Protein AF-0000000084642761 (afdb_homodimer)

Organism: NCBI:txid1299332

InterPro domains:
  IPR001647 DNA-binding HTH domain, TetR-type [PF00440] (7-53)
  IPR001647 DNA-binding HTH domain, TetR-type [PS50977] (1-61)
  IPR009057 Homedomain-like superfamily [SSF46689] (3-67)
  IPR036271 Tetracyclin repressor-like, C-terminal domain superfamily [SSF48498] (75-179)
  IPR054156 Transcriptional regulator LmrA/YxaF-like, C-terminal domain [PF21993] (77-170)

Foldseek 3Di:
DDLLVLLLVQLLFCCQQQFLVRDDPVSSCVRSVDDPVSQCVNPVVHSLSSLQVSLLVLLVVVVVLLVVLVVVPDDSLVSSLVVLQVVCVVVLLRGARSLVSQLVCCVPHVNSNVSSVVSLVVQLVVQLVVLVVLPFDNVRSSVLSNCSSVQSNVLSVVCSVVSHSVSSVVSSVVSVVVSCVRNVPPPD/DDLLVLLLVQLLFCCQQQFLVRDDPVSSCVRSVDDPVSQCVNPVVHSLSSLQVSLLVLLVVVVVLLVVLVVVPDDSLVSSLVVLVVVCVVVLLRGARSLVSQLVCCVPHVNSNVSSVVSLVVQLVVQLVVLVVLPFDNVVSSVLSNCSSVQSNVLSVVCSVVSHSVSSVVSSVVSVVVSCVRNVPPPD

Secondary structure (DSSP, 8-state):
--HHHHHHHHHHHHHHHHTTTT--HHHHHHHHT--HHHHHHH-TTTHHHHHHHHHHHHHHHHHHHHHHHHHTTS-HHHHHHHHHHHHHHHTTS----HHHHHHTTTTT-HHHHHHHHHHHHHHHHHHHHHHHHTT--HHHHHHHHHHHHHHHHHHHHHHHHHTSSHHHHHHHHHHHHHHHHHHS----/--HHHHHHHHHHHHHHHHTTTT--HHHHHHHHT--HHHHHHH-TTTHHHHHHHHHHHHHHHHHHHHHHHHHTSS-HHHHHHHHHHHHHHHTTS----HHHHHHTTTTT-HHHHHHHHHHHHHHHHHHHHHHHHTT--HHHHHHHHHHHHHHHHHHHHHHHHHTSSHHHHHHHHHHHHHHHHHHS----

Sequence (376 aa):
MTARERLIESAIELLRRNGVAGTGLADLLEHSGTARRSVYVNFPGGKSELMTEATRTAGRLMDSTLASIAAGGGQPLVAFADSWKQTLRASDYAAGCPIVAAALGRTESPSAADVAGEVFGAWQTVLAGRFRAQGVGDDTAESLATTVVAAVEGAVILCLAARSTDPLDRTVPMLQQLIAQHTSRPSGMTARERLIESAIELLRRNGVAGTGLADLLEHSGTARRSVYVNFPGGKSELMTEATRTAGRLMDSTLASIAAGGGQPLVAFADSWKQTLRASDYAAGCPIVAAALGRTESPSAADVAGEVFGAWQTVLAGRFRAQGVGDDTAESLATTVVAAVEGAVILCLAARSTDPLDRTVPMLQQLIAQHTSRPSG

pLDDT: mean 94.29, std 9.66, range [33.69, 98.94]

Radius of gyration: 20.75 Å; Cα contacts (8 Å, |Δi|>4): 590; chains: 2; bounding box: 48×63×42 Å

Solvent-accessible surface area (backbone atoms only — not comparable to full-atom values): 18309 Å² total; per-residue (Å²): 132,52,72,61,54,37,45,33,56,33,43,36,56,40,23,19,32,39,21,50,57,47,47,47,70,68,55,45,31,64,70,39,70,47,57,74,66,53,49,46,73,70,22,73,72,35,69,44,47,44,46,25,51,15,36,49,51,50,42,52,53,52,49,51,52,53,52,52,35,53,69,65,72,55,60,37,69,59,53,51,50,52,53,48,46,50,48,26,60,75,46,71,35,45,47,55,56,39,46,60,25,26,25,56,18,34,84,75,22,52,64,14,8,47,46,24,21,51,43,54,48,49,55,26,51,55,45,16,52,54,36,38,74,52,67,26,54,68,70,56,14,47,22,50,20,43,32,51,56,13,26,51,55,15,16,51,51,48,14,37,22,58,64,43,61,60,40,45,67,33,28,50,60,54,50,51,50,52,52,45,70,55,47,59,67,73,85,114,133,52,72,62,55,37,47,32,55,35,43,36,55,38,24,18,34,37,22,50,57,47,47,46,69,68,55,45,30,66,70,39,71,50,58,76,66,52,50,46,74,70,22,73,72,35,66,46,46,45,47,26,51,18,35,49,52,51,43,52,54,50,49,51,51,52,51,52,34,54,68,64,73,57,61,36,68,58,54,50,50,51,53,49,45,50,48,26,60,75,47,72,35,45,47,57,57,40,45,60,25,26,27,54,18,34,83,74,23,52,63,15,8,47,45,24,22,51,42,54,50,50,54,26,51,55,47,16,52,54,35,37,75,51,66,26,55,70,71,58,14,46,22,50,20,42,32,52,55,13,26,52,54,16,15,52,51,48,15,39,22,60,62,42,60,58,41,46,67,32,28,50,60,53,50,52,51,53,50,45,71,55,44,60,68,73,86,112

Nearest PDB structures (foldseek):
  1sgm-assembly1_B  TM=8.856E-01  e=2.801E-07  Bacillus subtilis
  3on4-assembly2_H  TM=8.797E-01  e=6.901E-05  Legionella pneumophila subsp. pneumophila str. Philadelphia 1
  5nim-assembly1_A  TM=6.946E-01  e=6.426E-04  Mycobacterium tuberculosis
  3bqz-assembly1_A  TM=6.725E-01  e=4.396E-04  Staphylococcus aureus
  1jt0-assembly1_C  TM=7.293E-01  e=2.670E-03  Staphylococcus aureus

Structure (mmCIF, N/CA/C/O backbone):
data_AF-0000000084642761-model_v1
#
loop_
_entity.id
_entity.type
_entity.pdbx_description
1 polymer 'Bacterial regulatory s, tetR family protein'
#
loop_
_atom_site.group_PDB
_atom_site.id
_atom_site.type_symbol
_atom_site.label_atom_id
_atom_site.label_alt_id
_atom_site.label_comp_id
_atom_site.label_asym_id
_atom_site.label_entity_id
_atom_site.label_seq_id
_atom_site.pdbx_PDB_ins_code
_atom_site.Cartn_x
_atom_site.Cartn_y
_atom_site.Cartn_z
_atom_site.occupancy
_atom_site.B_iso_or_equiv
_atom_site.auth_seq_id
_atom_site.auth_comp_id
_atom_site.auth_asym_id
_atom_site.auth_atom_id
_atom_site.pdbx_PDB_model_num
ATOM 1 N N . MET A 1 1 ? 24.812 -5.469 -20.375 1 88.94 1 MET A N 1
ATOM 2 C CA . MET A 1 1 ? 24.25 -5.941 -19.109 1 88.94 1 MET A CA 1
ATOM 3 C C . MET A 1 1 ? 24.469 -7.441 -18.938 1 88.94 1 MET A C 1
ATOM 5 O O . MET A 1 1 ? 24.328 -8.203 -19.906 1 88.94 1 MET A O 1
ATOM 9 N N . THR A 1 2 ? 24.844 -7.809 -17.734 1 94.5 2 THR A N 1
ATOM 10 C CA . THR A 1 2 ? 25.047 -9.219 -17.438 1 94.5 2 THR A CA 1
ATOM 11 C C . THR A 1 2 ? 23.703 -9.922 -17.219 1 94.5 2 THR A C 1
ATOM 13 O O . THR A 1 2 ? 22.672 -9.266 -17.094 1 94.5 2 THR A O 1
ATOM 16 N N . ALA A 1 3 ? 23.719 -11.227 -17.234 1 95.31 3 ALA A N 1
ATOM 17 C CA . ALA A 1 3 ? 22.516 -12 -16.938 1 95.31 3 ALA A CA 1
ATOM 18 C C . ALA A 1 3 ? 21.953 -11.648 -15.562 1 95.31 3 ALA A C 1
ATOM 20 O O . ALA A 1 3 ? 20.734 -11.555 -15.383 1 95.31 3 ALA A O 1
ATOM 21 N N . ARG A 1 4 ? 22.875 -11.453 -14.672 1 96.75 4 ARG A N 1
ATOM 22 C CA . ARG A 1 4 ? 22.469 -11.109 -13.312 1 96.75 4 ARG A CA 1
ATOM 23 C C . ARG A 1 4 ? 21.719 -9.781 -13.281 1 96.75 4 ARG A C 1
ATOM 25 O O . ARG A 1 4 ? 20.672 -9.68 -12.641 1 96.75 4 ARG A O 1
ATOM 32 N N . GLU A 1 5 ? 22.219 -8.797 -13.953 1 97.12 5 GLU A N 1
ATOM 33 C CA . GLU A 1 5 ? 21.594 -7.473 -14 1 97.12 5 GLU A CA 1
ATOM 34 C C . GLU A 1 5 ? 20.25 -7.516 -14.703 1 97.12 5 GLU A C 1
ATOM 36 O O . GLU A 1 5 ? 19.297 -6.883 -14.258 1 97.12 5 GLU A O 1
ATOM 41 N N . ARG A 1 6 ? 20.141 -8.258 -15.75 1 97.31 6 ARG A N 1
ATOM 42 C CA . ARG A 1 6 ? 18.891 -8.391 -16.484 1 97.31 6 ARG A CA 1
ATOM 43 C C . ARG A 1 6 ? 17.812 -9.047 -15.633 1 97.31 6 ARG A C 1
ATOM 45 O O . ARG A 1 6 ? 16.656 -8.641 -15.664 1 97.31 6 ARG A O 1
ATOM 52 N N . LEU A 1 7 ? 18.25 -10.047 -14.867 1 97.69 7 LEU A N 1
ATOM 53 C CA . LEU A 1 7 ? 17.328 -10.75 -13.992 1 97.69 7 LEU A CA 1
ATOM 54 C C . LEU A 1 7 ? 16.812 -9.82 -12.891 1 97.69 7 LEU A C 1
ATOM 56 O O . LEU A 1 7 ? 15.609 -9.805 -12.602 1 97.69 7 LEU A O 1
ATOM 60 N N . ILE A 1 8 ? 17.703 -9.031 -12.359 1 98.31 8 ILE A N 1
ATOM 61 C CA . ILE A 1 8 ? 17.312 -8.125 -11.281 1 98.31 8 ILE A CA 1
ATOM 62 C C . ILE A 1 8 ? 16.391 -7.047 -11.828 1 98.31 8 ILE A C 1
ATOM 64 O O . ILE A 1 8 ? 15.344 -6.758 -11.227 1 98.31 8 ILE A O 1
ATOM 68 N N . GLU A 1 9 ? 16.688 -6.484 -12.961 1 98 9 GLU A N 1
ATOM 69 C CA . GLU A 1 9 ? 15.852 -5.453 -13.562 1 98 9 GLU A CA 1
ATOM 70 C C . GLU A 1 9 ? 14.469 -5.996 -13.906 1 98 9 GLU A C 1
ATOM 72 O O . GLU A 1 9 ? 13.461 -5.324 -13.68 1 98 9 GLU A O 1
ATOM 77 N N . SER A 1 10 ? 14.453 -7.191 -14.461 1 98.12 10 SER A N 1
ATOM 78 C CA . SER A 1 10 ? 13.188 -7.84 -14.789 1 98.12 10 SER A CA 1
ATOM 79 C C . SER A 1 10 ? 12.375 -8.133 -13.539 1 98.12 10 SER A C 1
ATOM 81 O O . SER A 1 10 ? 11.156 -7.945 -13.523 1 98.12 10 SER A O 1
ATOM 83 N N . ALA A 1 11 ? 13.094 -8.617 -12.5 1 98.44 11 ALA A N 1
ATOM 84 C CA . ALA A 1 11 ? 12.414 -8.914 -11.242 1 98.44 11 ALA A CA 1
ATOM 85 C C . ALA A 1 11 ? 11.781 -7.664 -10.648 1 98.44 11 ALA A C 1
ATOM 87 O O . ALA A 1 11 ? 10.648 -7.703 -10.156 1 98.44 11 ALA A O 1
ATOM 88 N N . ILE A 1 12 ? 12.484 -6.547 -10.688 1 98.62 12 ILE A N 1
ATOM 89 C CA . ILE A 1 12 ? 11.953 -5.297 -10.156 1 98.62 12 ILE A CA 1
ATOM 90 C C . ILE A 1 12 ? 10.688 -4.91 -10.914 1 98.62 12 ILE A C 1
ATOM 92 O O . ILE A 1 12 ? 9.672 -4.57 -10.297 1 98.62 12 ILE A O 1
ATOM 96 N N . GLU A 1 13 ? 10.711 -5.016 -12.203 1 98.25 13 GLU A N 1
ATOM 97 C CA . GLU A 1 13 ? 9.57 -4.641 -13.031 1 98.25 13 GLU A CA 1
ATOM 98 C C . GLU A 1 13 ? 8.375 -5.555 -12.766 1 98.25 13 GLU A C 1
ATOM 100 O O . GLU A 1 13 ? 7.246 -5.086 -12.633 1 98.25 13 GLU A O 1
ATOM 105 N N . LEU A 1 14 ? 8.648 -6.812 -12.688 1 98.19 14 LEU A N 1
ATOM 106 C CA . LEU A 1 14 ? 7.566 -7.766 -12.477 1 98.19 14 LEU A CA 1
ATOM 107 C C . LEU A 1 14 ? 7.023 -7.664 -11.055 1 98.19 14 LEU A C 1
ATOM 109 O O . LEU A 1 14 ? 5.828 -7.844 -10.828 1 98.19 14 LEU A O 1
ATOM 113 N N . LEU A 1 15 ? 7.906 -7.328 -10.133 1 97.94 15 LEU A N 1
ATOM 114 C CA . LEU A 1 15 ? 7.5 -7.113 -8.75 1 97.94 15 LEU A CA 1
ATOM 115 C C . LEU A 1 15 ? 6.539 -5.934 -8.641 1 97.94 15 LEU A C 1
ATOM 117 O O . LEU A 1 15 ? 5.52 -6.02 -7.953 1 97.94 15 LEU A O 1
ATOM 121 N N . ARG A 1 16 ? 6.766 -4.891 -9.336 1 97.62 16 ARG A N 1
ATOM 122 C CA . ARG A 1 16 ? 5.965 -3.67 -9.297 1 97.62 16 ARG A CA 1
ATOM 123 C C . ARG A 1 16 ? 4.559 -3.918 -9.836 1 97.62 16 ARG A C 1
ATOM 125 O O . ARG A 1 16 ? 3.602 -3.277 -9.398 1 97.62 16 ARG A O 1
ATOM 132 N N . ARG A 1 17 ? 4.465 -4.898 -10.711 1 97.88 17 ARG A N 1
ATOM 133 C CA . ARG A 1 17 ? 3.215 -5.09 -11.445 1 97.88 17 ARG A CA 1
ATOM 134 C C . ARG A 1 17 ? 2.41 -6.246 -10.852 1 97.88 17 ARG A C 1
ATOM 136 O O . ARG A 1 17 ? 1.182 -6.18 -10.781 1 97.88 17 ARG A O 1
ATOM 143 N N . ASN A 1 18 ? 3.209 -7.301 -10.406 1 97.75 18 ASN A N 1
ATOM 144 C CA . ASN A 1 18 ? 2.529 -8.562 -10.117 1 97.75 18 ASN A CA 1
ATOM 145 C C . ASN A 1 18 ? 2.699 -8.969 -8.656 1 97.75 18 ASN A C 1
ATOM 147 O O . ASN A 1 18 ? 2.01 -9.867 -8.18 1 97.75 18 ASN A O 1
ATOM 151 N N . GLY A 1 19 ? 3.604 -8.266 -7.934 1 97.94 19 GLY A N 1
ATOM 152 C CA . GLY A 1 19 ? 3.947 -8.719 -6.598 1 97.94 19 GLY A CA 1
ATOM 153 C C . GLY A 1 19 ? 4.816 -9.961 -6.59 1 97.94 19 GLY A C 1
ATOM 154 O O . GLY A 1 19 ? 5.156 -10.492 -7.648 1 97.94 19 GLY A O 1
ATOM 155 N N . VAL A 1 20 ? 5.168 -10.445 -5.422 1 98.06 20 VAL A N 1
ATOM 156 C CA . VAL A 1 20 ? 6.074 -11.578 -5.27 1 98.06 20 VAL A CA 1
ATOM 157 C C . VAL A 1 20 ? 5.375 -12.859 -5.73 1 98.06 20 VAL A C 1
ATOM 159 O O . VAL A 1 20 ? 5.914 -13.602 -6.559 1 98.06 20 VAL A O 1
ATOM 162 N N . ALA A 1 21 ? 4.191 -13.055 -5.266 1 96.5 21 ALA A N 1
ATOM 163 C CA . ALA A 1 21 ? 3.467 -14.281 -5.59 1 96.5 21 ALA A CA 1
ATOM 164 C C . ALA A 1 21 ? 3.113 -14.336 -7.074 1 96.5 21 ALA A C 1
ATOM 166 O O . ALA A 1 21 ? 3.092 -15.414 -7.676 1 96.5 21 ALA A O 1
ATOM 167 N N . GLY A 1 22 ? 2.934 -13.18 -7.672 1 96.81 22 GLY A N 1
ATOM 168 C CA . GLY A 1 22 ? 2.533 -13.109 -9.07 1 96.81 22 GLY A CA 1
ATOM 169 C C . GLY A 1 22 ? 3.705 -13.156 -10.031 1 96.81 22 GLY A C 1
ATOM 170 O O . GLY A 1 22 ? 3.52 -13.109 -11.25 1 96.81 22 GLY A O 1
ATOM 171 N N . THR A 1 23 ? 4.859 -13.219 -9.516 1 97.44 23 THR A N 1
ATOM 172 C CA . THR A 1 23 ? 6.066 -13.305 -10.328 1 97.44 23 THR A CA 1
ATOM 173 C C . THR A 1 23 ? 6.695 -14.695 -10.227 1 97.44 23 THR A C 1
ATOM 175 O O . THR A 1 23 ? 7.395 -14.992 -9.25 1 97.44 23 THR A O 1
ATOM 178 N N . GLY A 1 24 ? 6.441 -15.508 -11.266 1 95.19 24 GLY A N 1
ATOM 179 C CA . GLY A 1 24 ? 7.016 -16.844 -11.281 1 95.19 24 GLY A CA 1
ATOM 180 C C . GLY A 1 24 ? 8.312 -16.922 -12.062 1 95.19 24 GLY A C 1
ATOM 181 O O . GLY A 1 24 ? 8.703 -15.961 -12.727 1 95.19 24 GLY A O 1
ATOM 182 N N . LEU A 1 25 ? 8.953 -18.031 -11.969 1 94.25 25 LEU A N 1
ATOM 183 C CA . LEU A 1 25 ? 10.211 -18.234 -12.672 1 94.25 25 LEU A CA 1
ATOM 184 C C . LEU A 1 25 ? 10.016 -18.125 -14.18 1 94.25 25 LEU A C 1
ATOM 186 O O . LEU A 1 25 ? 10.852 -17.562 -14.883 1 94.25 25 LEU A O 1
ATOM 190 N N . ALA A 1 26 ? 8.961 -18.672 -14.625 1 94.75 26 ALA A N 1
ATOM 191 C CA . ALA A 1 26 ? 8.68 -18.609 -16.062 1 94.75 26 ALA A CA 1
ATOM 192 C C . ALA A 1 26 ? 8.539 -17.172 -16.531 1 94.75 26 ALA A C 1
ATOM 194 O O . ALA A 1 26 ? 9.047 -16.797 -17.594 1 94.75 26 ALA A O 1
ATOM 195 N N . ASP A 1 27 ? 7.82 -16.328 -15.734 1 94.88 27 ASP A N 1
ATOM 196 C CA . ASP A 1 27 ? 7.672 -14.914 -16.031 1 94.88 27 ASP A CA 1
ATOM 197 C C . ASP A 1 27 ? 9.031 -14.227 -16.109 1 94.88 27 ASP A C 1
ATOM 199 O O . ASP A 1 27 ? 9.281 -13.406 -17 1 94.88 27 ASP A O 1
ATOM 203 N N . LEU A 1 28 ? 9.875 -14.562 -15.156 1 96.19 28 LEU A N 1
ATOM 204 C CA . LEU A 1 28 ? 11.195 -13.945 -15.047 1 96.19 28 LEU A CA 1
ATOM 205 C C . LEU A 1 28 ? 12.062 -14.305 -16.25 1 96.19 28 LEU A C 1
ATOM 207 O O . LEU A 1 28 ? 12.758 -13.445 -16.797 1 96.19 28 LEU A O 1
ATOM 211 N N . LEU A 1 29 ? 11.953 -15.578 -16.688 1 96 29 LEU A N 1
ATOM 212 C CA . LEU A 1 29 ? 12.734 -16.047 -17.828 1 96 29 LEU A CA 1
ATOM 213 C C . LEU A 1 29 ? 12.266 -15.375 -19.109 1 96 29 LEU A C 1
ATOM 215 O O . LEU A 1 29 ? 13.078 -14.898 -19.906 1 96 29 LEU A O 1
ATOM 219 N N . GLU A 1 30 ? 11.023 -15.289 -19.25 1 96.81 30 GLU A N 1
ATOM 220 C CA . GLU A 1 30 ? 10.445 -14.68 -20.438 1 96.81 30 GLU A CA 1
ATOM 221 C C . GLU A 1 30 ? 10.758 -13.188 -20.516 1 96.81 30 GLU A C 1
ATOM 223 O O . GLU A 1 30 ? 11.188 -12.688 -21.547 1 96.81 30 GLU A O 1
ATOM 228 N N . HIS A 1 31 ? 10.633 -12.531 -19.453 1 97.06 31 HIS A N 1
ATOM 229 C CA . HIS A 1 31 ? 10.812 -11.078 -19.422 1 97.06 31 HIS A CA 1
ATOM 230 C C . HIS A 1 31 ? 12.281 -10.703 -19.547 1 97.06 31 HIS A C 1
ATOM 232 O O . HIS A 1 31 ? 12.625 -9.727 -20.219 1 97.06 31 HIS A O 1
ATOM 238 N N . SER A 1 32 ? 13.148 -11.461 -18.922 1 96.81 32 SER A N 1
ATOM 239 C CA . SER A 1 32 ? 14.57 -11.125 -18.891 1 96.81 32 SER A CA 1
ATOM 240 C C . SER A 1 32 ? 15.281 -11.617 -20.141 1 96.81 32 SER A C 1
ATOM 242 O O . SER A 1 32 ? 16.406 -11.195 -20.438 1 96.81 32 SER A O 1
ATOM 244 N N . GLY A 1 33 ? 14.734 -12.641 -20.781 1 96.88 33 GLY A N 1
ATOM 245 C CA . GLY A 1 33 ? 15.391 -13.258 -21.922 1 96.88 33 GLY A CA 1
ATOM 246 C C . GLY A 1 33 ? 16.578 -14.117 -21.531 1 96.88 33 GLY A C 1
ATOM 247 O O . GLY A 1 33 ? 17.516 -14.281 -22.328 1 96.88 33 GLY A O 1
ATOM 248 N N . THR A 1 34 ? 16.578 -14.586 -20.297 1 95.06 34 THR A N 1
ATOM 249 C CA . THR A 1 34 ? 17.672 -15.414 -19.812 1 95.06 34 THR A CA 1
ATOM 250 C C . THR A 1 34 ? 17.25 -16.875 -19.719 1 95.06 34 THR A C 1
ATOM 252 O O . THR A 1 34 ? 16.062 -17.188 -19.688 1 95.06 34 THR A O 1
ATOM 255 N N . ALA A 1 35 ? 18.25 -17.734 -19.781 1 93.06 35 ALA A N 1
ATOM 256 C CA . ALA A 1 35 ? 18 -19.172 -19.641 1 93.06 35 ALA A CA 1
ATOM 257 C C . ALA A 1 35 ? 17.781 -19.547 -18.172 1 93.06 35 ALA A C 1
ATOM 259 O O . ALA A 1 35 ? 18.281 -18.875 -17.266 1 93.06 35 ALA A O 1
ATOM 260 N N . ARG A 1 36 ? 17.031 -20.609 -18 1 94.12 36 ARG A N 1
ATOM 261 C CA . ARG A 1 36 ? 16.734 -21.109 -16.672 1 94.12 36 ARG A CA 1
ATOM 262 C C . ARG A 1 36 ? 18.016 -21.359 -15.875 1 94.12 36 ARG A C 1
ATOM 264 O O . ARG A 1 36 ? 18.094 -21.031 -14.695 1 94.12 36 ARG A O 1
ATOM 271 N N . ARG A 1 37 ? 19 -21.891 -16.5 1 93.75 37 ARG A N 1
ATOM 272 C CA . ARG A 1 37 ? 20.281 -22.172 -15.859 1 93.75 37 ARG A CA 1
ATOM 273 C C . ARG A 1 37 ? 20.906 -20.906 -15.305 1 93.75 37 ARG A C 1
ATOM 275 O O . ARG A 1 37 ? 21.547 -20.938 -14.25 1 93.75 37 ARG A O 1
ATOM 282 N N . SER A 1 38 ? 20.719 -19.875 -15.992 1 94.5 38 SER A N 1
ATOM 283 C CA . SER A 1 38 ? 21.281 -18.594 -15.594 1 94.5 38 SER A CA 1
ATOM 284 C C . SER A 1 38 ? 20.719 -18.125 -14.25 1 94.5 38 SER A C 1
ATOM 286 O O . SER A 1 38 ? 21.422 -17.5 -13.453 1 94.5 38 SER A O 1
ATOM 288 N N . VAL A 1 39 ? 19.469 -18.391 -13.977 1 94.56 39 VAL A N 1
ATOM 289 C CA . VAL A 1 39 ? 18.844 -18 -12.711 1 94.56 39 VAL A CA 1
ATOM 290 C C . VAL A 1 39 ? 19.562 -18.672 -11.547 1 94.56 39 VAL A C 1
ATOM 292 O O . VAL A 1 39 ? 19.938 -18.031 -10.57 1 94.56 39 VAL A O 1
ATOM 295 N N . TYR A 1 40 ? 19.844 -19.938 -11.703 1 94.62 40 TYR A N 1
ATOM 296 C CA . TYR A 1 40 ? 20.359 -20.719 -10.578 1 94.62 40 TYR A CA 1
ATOM 297 C C . TYR A 1 40 ? 21.859 -20.5 -10.422 1 94.62 40 TYR A C 1
ATOM 299 O O . TYR A 1 40 ? 22.406 -20.609 -9.32 1 94.62 40 TYR A O 1
ATOM 307 N N . VAL A 1 41 ? 22.547 -20.156 -11.539 1 96.5 41 VAL A N 1
ATOM 308 C CA . VAL A 1 41 ? 23.953 -19.781 -11.461 1 96.5 41 VAL A CA 1
ATOM 309 C C . VAL A 1 41 ? 24.109 -18.469 -10.703 1 96.5 41 VAL A C 1
ATOM 311 O O . VAL A 1 41 ? 24.984 -18.328 -9.859 1 96.5 41 VAL A O 1
ATOM 314 N N . ASN A 1 42 ? 23.219 -17.562 -10.969 1 97.44 42 ASN A N 1
ATOM 315 C CA . ASN A 1 42 ? 23.328 -16.219 -10.391 1 97.44 42 ASN A CA 1
ATOM 316 C C . ASN A 1 42 ? 22.641 -16.141 -9.039 1 97.44 42 ASN A C 1
ATOM 318 O O . ASN A 1 42 ? 23.031 -15.344 -8.18 1 97.44 42 ASN A O 1
ATOM 322 N N . PHE A 1 43 ? 21.609 -16.984 -8.867 1 97.94 43 PHE A N 1
ATOM 323 C CA . PHE A 1 43 ? 20.812 -17 -7.648 1 97.94 43 PHE A CA 1
ATOM 324 C C . PHE A 1 43 ? 20.516 -18.438 -7.223 1 97.94 43 PHE A C 1
ATOM 326 O O . PHE A 1 43 ? 19.391 -18.922 -7.359 1 97.94 43 PHE A O 1
ATOM 333 N N . PRO A 1 44 ? 21.453 -19.016 -6.566 1 96.75 44 PRO A N 1
ATOM 334 C CA . PRO A 1 44 ? 21.312 -20.422 -6.18 1 96.75 44 PRO A CA 1
ATOM 335 C C . PRO A 1 44 ? 20.156 -20.656 -5.219 1 96.75 44 PRO A C 1
ATOM 337 O O . PRO A 1 44 ? 19.594 -21.75 -5.191 1 96.75 44 PRO A O 1
ATOM 340 N N . GLY A 1 45 ? 19.781 -19.625 -4.465 1 95.44 45 GLY A N 1
ATOM 341 C CA . GLY A 1 45 ? 18.656 -19.734 -3.561 1 95.44 45 GLY A CA 1
ATOM 342 C C . GLY A 1 45 ? 17.312 -19.594 -4.262 1 95.44 45 GLY A C 1
ATOM 343 O O . GLY A 1 45 ? 16.266 -19.625 -3.615 1 95.44 45 GLY A O 1
ATOM 344 N N . GLY A 1 46 ? 17.406 -19.375 -5.586 1 94.94 46 GLY A N 1
ATOM 345 C CA . GLY A 1 46 ? 16.188 -19.375 -6.379 1 94.94 46 GLY A CA 1
ATOM 346 C C . GLY A 1 46 ? 15.453 -18.047 -6.355 1 94.94 46 GLY A C 1
ATOM 347 O O . GLY A 1 46 ? 16.078 -16.984 -6.207 1 94.94 46 GLY A O 1
ATOM 348 N N . LYS A 1 47 ? 14.18 -18.125 -6.578 1 94.75 47 LYS A N 1
ATOM 349 C CA . LYS A 1 47 ? 13.305 -16.953 -6.715 1 94.75 47 LYS A CA 1
ATOM 350 C C . LYS A 1 47 ? 13.398 -16.047 -5.488 1 94.75 47 LYS A C 1
ATOM 352 O O . LYS A 1 47 ? 13.477 -14.828 -5.617 1 94.75 47 LYS A O 1
ATOM 357 N N . SER A 1 48 ? 13.391 -16.625 -4.32 1 95.38 48 SER A N 1
ATOM 358 C CA . SER A 1 48 ? 13.406 -15.836 -3.096 1 95.38 48 SER A CA 1
ATOM 359 C C . SER A 1 48 ? 14.656 -14.969 -3.018 1 95.38 48 SER A C 1
ATOM 361 O O . SER A 1 48 ? 14.578 -13.797 -2.648 1 95.38 48 SER A O 1
ATOM 363 N N . GLU A 1 49 ? 15.758 -15.57 -3.338 1 97.38 49 GLU A N 1
ATOM 364 C CA . GLU A 1 49 ? 17 -14.805 -3.357 1 97.38 49 GLU A CA 1
ATOM 365 C C . GLU A 1 49 ? 16.953 -13.688 -4.402 1 97.38 49 GLU A C 1
ATOM 367 O O . GLU A 1 49 ? 17.422 -12.578 -4.152 1 97.38 49 GLU A O 1
ATOM 372 N N . LEU A 1 50 ? 16.438 -14 -5.555 1 98.06 50 LEU A N 1
ATOM 373 C CA . LEU A 1 50 ? 16.312 -13.008 -6.617 1 98.06 50 LEU A CA 1
ATOM 374 C C . LEU A 1 50 ? 15.391 -11.867 -6.191 1 98.06 50 LEU A C 1
ATOM 376 O O . LEU A 1 50 ? 15.711 -10.695 -6.41 1 98.06 50 LEU A O 1
ATOM 380 N N . MET A 1 51 ? 14.289 -12.141 -5.539 1 98.25 51 MET A N 1
ATOM 381 C CA . MET A 1 51 ? 13.367 -11.109 -5.066 1 98.25 51 MET A CA 1
ATOM 382 C C . MET A 1 51 ? 14.031 -10.234 -4.008 1 98.25 51 MET A C 1
ATOM 384 O O . MET A 1 51 ? 13.812 -9.023 -3.98 1 98.25 51 MET A O 1
ATOM 388 N N . THR A 1 52 ? 14.742 -10.875 -3.16 1 98.62 52 THR A N 1
ATOM 389 C CA . THR A 1 52 ? 15.453 -10.141 -2.115 1 98.62 52 THR A CA 1
ATOM 390 C C . THR A 1 52 ? 16.438 -9.148 -2.721 1 98.62 52 THR A C 1
ATOM 392 O O . THR A 1 52 ? 16.438 -7.969 -2.357 1 98.62 52 THR A O 1
ATOM 395 N N . GLU A 1 53 ? 17.172 -9.633 -3.66 1 98.62 53 GLU A N 1
ATOM 396 C CA . GLU A 1 53 ? 18.156 -8.766 -4.305 1 98.62 53 GLU A CA 1
ATOM 397 C C . GLU A 1 53 ? 17.469 -7.691 -5.148 1 98.62 53 GLU A C 1
ATOM 399 O O . GLU A 1 53 ? 17.938 -6.555 -5.211 1 98.62 53 GLU A O 1
ATOM 404 N N . ALA A 1 54 ? 16.438 -8.07 -5.82 1 98.81 54 ALA A N 1
ATOM 405 C CA . ALA A 1 54 ? 15.672 -7.09 -6.586 1 98.81 54 ALA A CA 1
ATOM 406 C C . ALA A 1 54 ? 15.133 -5.984 -5.684 1 98.81 54 ALA A C 1
ATOM 408 O O . ALA A 1 54 ? 15.18 -4.805 -6.039 1 98.81 54 ALA A O 1
ATOM 409 N N . THR A 1 55 ? 14.656 -6.352 -4.492 1 98.88 55 THR A N 1
ATOM 410 C CA . THR A 1 55 ? 14.133 -5.387 -3.533 1 98.88 55 THR A CA 1
ATOM 411 C C . THR A 1 55 ? 15.234 -4.449 -3.051 1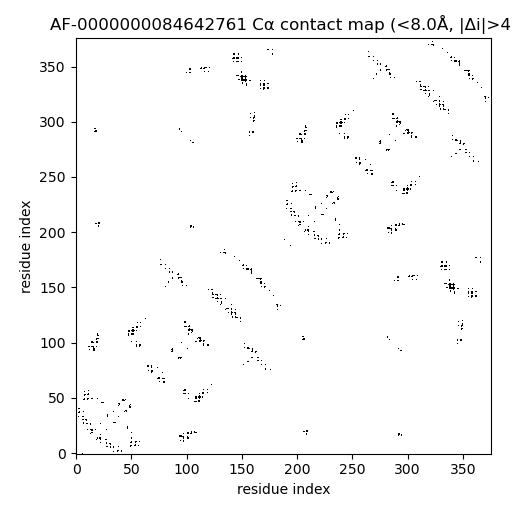 98.88 55 THR A C 1
ATOM 413 O O . THR A 1 55 ? 15.047 -3.232 -3.012 1 98.88 55 THR A O 1
ATOM 416 N N . ARG A 1 56 ? 16.344 -5.031 -2.754 1 98.69 56 ARG A N 1
ATOM 417 C CA . ARG A 1 56 ? 17.484 -4.242 -2.303 1 98.69 56 ARG A CA 1
ATOM 418 C C . ARG A 1 56 ? 17.938 -3.254 -3.379 1 98.69 56 ARG A C 1
ATOM 420 O O . ARG A 1 56 ? 18.172 -2.078 -3.09 1 98.69 56 ARG A O 1
ATOM 427 N N . THR A 1 57 ? 18.016 -3.746 -4.57 1 98.69 57 THR A N 1
ATOM 428 C CA . THR A 1 57 ? 18.438 -2.914 -5.691 1 98.69 57 THR A CA 1
ATOM 429 C C . THR A 1 57 ? 17.422 -1.819 -5.973 1 98.69 57 THR A C 1
ATOM 431 O O . THR A 1 57 ? 17.781 -0.666 -6.207 1 98.69 57 THR A O 1
ATOM 434 N N . ALA A 1 58 ? 16.188 -2.148 -5.953 1 98.5 58 ALA A N 1
ATOM 435 C CA . ALA A 1 58 ? 15.125 -1.162 -6.141 1 98.5 58 ALA A CA 1
ATOM 436 C C . ALA A 1 58 ? 15.195 -0.068 -5.078 1 98.5 58 ALA A C 1
ATOM 438 O O . ALA A 1 58 ? 15.039 1.115 -5.387 1 98.5 58 ALA A O 1
ATOM 43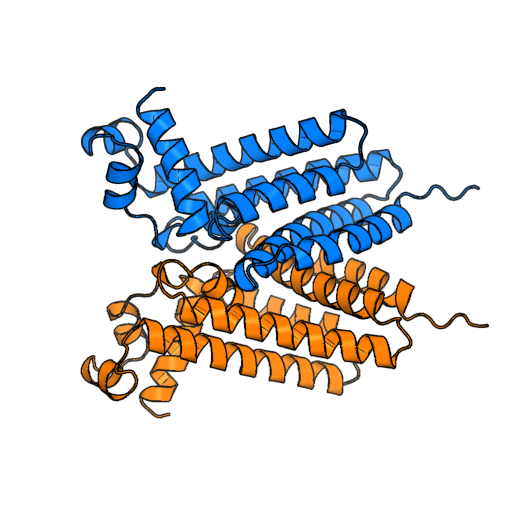9 N N . GLY A 1 59 ? 15.43 -0.482 -3.812 1 98.06 59 GLY A N 1
ATOM 440 C CA . GLY A 1 59 ? 15.602 0.486 -2.742 1 98.06 59 GLY A CA 1
ATOM 441 C C . GLY A 1 59 ? 16.734 1.461 -2.996 1 98.06 59 GLY A C 1
ATOM 442 O O . GLY A 1 59 ? 16.578 2.67 -2.816 1 98.06 59 GLY A O 1
ATOM 443 N N . ARG A 1 60 ? 17.812 0.956 -3.479 1 96.38 60 ARG A N 1
ATOM 444 C CA . ARG A 1 60 ? 18.969 1.792 -3.77 1 96.38 60 ARG A CA 1
ATOM 445 C C . ARG A 1 60 ? 18.672 2.766 -4.906 1 96.38 60 ARG A C 1
ATOM 447 O O . ARG A 1 60 ? 19.094 3.924 -4.863 1 96.38 60 ARG A O 1
ATOM 454 N N . LEU A 1 61 ? 17.984 2.293 -5.887 1 94.44 61 LEU A N 1
ATOM 455 C CA . LEU A 1 61 ? 17.625 3.145 -7.012 1 94.44 61 LEU A CA 1
ATOM 456 C C . LEU A 1 61 ? 16.703 4.277 -6.562 1 94.44 61 LEU A C 1
ATOM 458 O O . LEU A 1 61 ? 16.891 5.426 -6.977 1 94.44 61 LEU A O 1
ATOM 462 N N . MET A 1 62 ? 15.805 3.971 -5.707 1 92.62 62 MET A N 1
ATOM 463 C CA . MET A 1 62 ? 14.875 4.98 -5.215 1 92.62 62 MET A CA 1
ATOM 464 C C . MET A 1 62 ? 15.578 5.961 -4.285 1 92.62 62 MET A C 1
ATOM 466 O O . MET A 1 62 ? 15.297 7.16 -4.312 1 92.62 62 MET A O 1
ATOM 470 N N . ASP A 1 63 ? 16.516 5.453 -3.521 1 90.31 63 ASP A N 1
ATOM 471 C CA . ASP A 1 63 ? 17.344 6.32 -2.688 1 90.31 63 ASP A CA 1
ATOM 472 C C . ASP A 1 63 ? 18.094 7.348 -3.535 1 90.31 63 ASP A C 1
ATOM 474 O O . ASP A 1 63 ? 18.156 8.523 -3.178 1 90.31 63 ASP A O 1
ATOM 478 N N . SER A 1 64 ? 18.594 6.887 -4.562 1 86.62 64 SER A N 1
ATOM 479 C CA . SER A 1 64 ? 19.359 7.758 -5.449 1 86.62 64 SER A CA 1
ATOM 480 C C . SER A 1 64 ? 18.469 8.82 -6.09 1 86.62 64 SER A C 1
ATOM 482 O O . SER A 1 64 ? 18.891 9.961 -6.262 1 86.62 64 SER A O 1
ATOM 484 N N . THR A 1 65 ? 17.297 8.43 -6.383 1 81.31 65 THR A N 1
ATOM 485 C CA . THR A 1 65 ? 16.312 9.359 -6.949 1 81.31 65 THR A CA 1
ATOM 486 C C . THR A 1 65 ? 15.945 10.438 -5.934 1 81.31 65 THR A C 1
ATOM 488 O O . THR A 1 65 ? 15.938 11.625 -6.258 1 81.31 65 THR A O 1
ATOM 491 N N . LEU A 1 66 ? 15.805 9.992 -4.703 1 79.56 66 LEU A N 1
ATOM 492 C CA . LEU A 1 66 ? 15.461 10.922 -3.629 1 79.56 66 LEU A CA 1
ATOM 493 C C . LEU A 1 66 ? 16.609 11.883 -3.348 1 79.56 66 LEU A C 1
ATOM 495 O O . LEU A 1 66 ? 16.391 13.078 -3.156 1 79.56 66 LEU A O 1
ATOM 499 N N . ALA A 1 67 ? 17.766 11.375 -3.414 1 80.69 67 ALA A N 1
ATOM 500 C CA . ALA A 1 67 ? 18.953 12.195 -3.182 1 80.69 67 ALA A CA 1
ATOM 501 C C . ALA A 1 67 ? 19.125 13.227 -4.297 1 80.69 67 ALA A C 1
ATOM 503 O O . ALA A 1 67 ? 19.484 14.375 -4.035 1 80.69 67 ALA A O 1
ATOM 504 N N . SER A 1 68 ? 18.875 12.836 -5.473 1 77.75 68 SER A N 1
ATOM 505 C CA . SER A 1 68 ? 19 13.719 -6.621 1 77.75 68 SER A CA 1
ATOM 506 C C . SER A 1 68 ? 17.969 14.844 -6.57 1 77.75 68 SER A C 1
ATOM 508 O O . SER A 1 68 ? 18.281 16 -6.875 1 77.75 68 SER A O 1
ATOM 510 N N . ILE A 1 69 ? 16.844 14.508 -6.164 1 72.75 69 ILE A N 1
ATOM 511 C CA . ILE A 1 69 ? 15.758 15.484 -6.047 1 72.75 69 ILE A CA 1
ATOM 512 C C . ILE A 1 69 ? 16.094 16.5 -4.961 1 72.75 69 ILE A C 1
ATOM 514 O O . ILE A 1 69 ? 15.93 17.703 -5.16 1 72.75 69 ILE A O 1
ATOM 518 N N . ALA A 1 70 ? 16.625 16.062 -3.869 1 70.88 70 ALA A N 1
ATOM 519 C CA . ALA A 1 70 ? 17 16.922 -2.754 1 70.88 70 ALA A CA 1
ATOM 520 C C . ALA A 1 70 ? 18.109 17.891 -3.15 1 70.88 70 ALA A C 1
ATOM 522 O O . ALA A 1 70 ? 18.125 19.047 -2.723 1 70.88 70 ALA A O 1
ATOM 523 N N . ALA A 1 71 ? 18.969 17.469 -4.047 1 73.12 71 ALA A N 1
ATOM 524 C CA . ALA A 1 71 ? 20.125 18.266 -4.477 1 73.12 71 ALA A CA 1
ATOM 525 C C . ALA A 1 71 ? 19.703 19.328 -5.473 1 73.12 71 ALA A C 1
ATOM 527 O O . ALA A 1 71 ? 20.359 20.375 -5.59 1 73.12 71 ALA A O 1
ATOM 528 N N . GLY A 1 72 ? 18.656 19.125 -6.098 1 68.94 72 GLY A N 1
ATOM 529 C CA . GLY A 1 72 ? 18.234 20.016 -7.16 1 68.94 72 GLY A CA 1
ATOM 530 C C . GLY A 1 72 ? 17.562 21.281 -6.641 1 68.94 72 GLY A C 1
ATOM 531 O O . GLY A 1 72 ? 17.203 22.156 -7.422 1 68.94 72 GLY A O 1
ATOM 532 N N . GLY A 1 73 ? 17.484 21.531 -5.383 1 61.59 73 GLY A N 1
ATOM 533 C CA . GLY A 1 73 ? 17.031 22.781 -4.785 1 61.59 73 GLY A CA 1
ATOM 534 C C . GLY A 1 73 ? 15.523 22.938 -4.777 1 61.59 73 GLY A C 1
ATOM 535 O O . GLY A 1 73 ? 14.992 23.875 -4.184 1 61.59 73 GLY A O 1
ATOM 536 N N . GLY A 1 74 ? 14.812 22.078 -5.551 1 64.94 74 GLY A N 1
ATOM 537 C CA . GLY A 1 74 ? 13.359 22.203 -5.551 1 64.94 74 GLY A CA 1
ATOM 538 C C . GLY A 1 74 ? 12.711 21.594 -4.324 1 64.94 74 GLY A C 1
ATOM 539 O O . GLY A 1 74 ? 13.375 21.359 -3.314 1 64.94 74 GLY A O 1
ATOM 540 N N . GLN A 1 75 ? 11.422 21.641 -4.352 1 83.19 75 GLN A N 1
ATOM 541 C CA . GLN A 1 75 ? 10.625 20.969 -3.33 1 83.19 75 GLN A CA 1
ATOM 542 C C . GLN A 1 75 ? 10.695 19.453 -3.492 1 83.19 75 GLN A C 1
ATOM 544 O O . GLN A 1 75 ? 9.977 18.875 -4.312 1 83.19 75 GLN A O 1
ATOM 549 N N . PRO A 1 76 ? 11.586 18.906 -2.807 1 86.19 76 PRO A N 1
ATOM 550 C CA . PRO A 1 76 ? 11.891 17.484 -3.014 1 86.19 76 PRO A CA 1
ATOM 551 C C . PRO A 1 76 ? 10.641 16.609 -3.055 1 86.19 76 PRO A C 1
ATOM 553 O O . PRO A 1 76 ? 10.547 15.703 -3.887 1 86.19 76 PRO A O 1
ATOM 556 N N . LEU A 1 77 ? 9.68 16.922 -2.23 1 92.38 77 LEU A N 1
ATOM 557 C CA . LEU A 1 77 ? 8.469 16.109 -2.186 1 92.38 77 LEU A CA 1
ATOM 558 C C . LEU A 1 77 ? 7.676 16.25 -3.482 1 92.38 77 LEU A C 1
ATOM 560 O O . LEU A 1 77 ? 7.16 15.258 -4.004 1 92.38 77 LEU A O 1
ATOM 564 N N . VAL A 1 78 ? 7.637 17.438 -4.055 1 93.81 78 VAL A N 1
ATOM 565 C CA . VAL A 1 78 ? 6.926 17.703 -5.301 1 93.81 78 VAL A CA 1
ATOM 566 C C . VAL A 1 78 ? 7.625 16.984 -6.453 1 93.81 78 VAL A C 1
ATOM 568 O O . VAL A 1 78 ? 6.977 16.312 -7.27 1 93.81 78 VAL A O 1
ATOM 571 N N . ALA A 1 79 ? 8.922 17.078 -6.457 1 92.12 79 ALA A N 1
ATOM 572 C CA . ALA A 1 79 ? 9.695 16.438 -7.512 1 92.12 79 ALA A CA 1
ATOM 573 C C . ALA A 1 79 ? 9.555 14.914 -7.449 1 92.12 79 ALA A C 1
ATOM 575 O O . ALA A 1 79 ? 9.453 14.25 -8.484 1 92.12 79 ALA A O 1
ATOM 576 N N . PHE A 1 80 ? 9.539 14.43 -6.266 1 93.5 80 PHE A N 1
ATOM 577 C CA . PHE A 1 80 ? 9.383 12.992 -6.086 1 93.5 80 PHE A CA 1
ATOM 578 C C . PHE A 1 80 ? 7.992 12.539 -6.516 1 93.5 80 PHE A C 1
ATOM 580 O O . PHE A 1 80 ? 7.852 11.539 -7.219 1 93.5 80 PHE A O 1
ATOM 587 N N . ALA A 1 81 ? 6.98 13.258 -6.16 1 95.81 81 ALA A N 1
ATOM 588 C CA . ALA A 1 81 ? 5.613 12.961 -6.578 1 95.81 81 ALA A CA 1
ATOM 589 C C . ALA A 1 81 ? 5.473 13.031 -8.094 1 95.81 81 ALA A C 1
ATOM 591 O O . ALA A 1 81 ? 4.781 12.211 -8.703 1 95.81 81 ALA A O 1
ATOM 592 N N . ASP A 1 82 ? 6.141 13.961 -8.75 1 94.94 82 ASP A N 1
ATOM 593 C CA . ASP A 1 82 ? 6.094 14.094 -10.203 1 94.94 82 ASP A CA 1
ATOM 594 C C . ASP A 1 82 ? 6.727 12.891 -10.891 1 94.94 82 ASP A C 1
ATOM 596 O O . ASP A 1 82 ? 6.246 12.43 -11.93 1 94.94 82 ASP A O 1
ATOM 600 N N . SER A 1 83 ? 7.816 12.422 -10.305 1 93.94 83 SER A N 1
ATOM 601 C CA . SER A 1 83 ? 8.438 11.211 -10.828 1 93.94 83 SER A CA 1
ATOM 602 C C . SER A 1 83 ? 7.496 10.016 -10.734 1 93.94 83 SER A C 1
ATOM 604 O O . SER A 1 83 ? 7.402 9.219 -11.672 1 93.94 83 SER A O 1
ATOM 606 N N . TRP A 1 84 ? 6.758 9.898 -9.656 1 96.69 84 TRP A N 1
ATOM 607 C CA . TRP A 1 84 ? 5.773 8.836 -9.5 1 96.69 84 TRP A CA 1
ATOM 608 C C . TRP A 1 84 ? 4.645 8.984 -10.516 1 96.69 84 TRP A C 1
ATOM 610 O O . TRP A 1 84 ? 4.219 7.996 -11.125 1 96.69 84 TRP A O 1
ATOM 620 N N . LYS A 1 85 ? 4.18 10.188 -10.633 1 98.38 85 LYS A N 1
ATOM 621 C CA . LYS A 1 85 ? 3.09 10.406 -11.586 1 98.38 85 LYS A CA 1
ATOM 622 C C . LYS A 1 85 ? 3.502 10 -12.992 1 98.38 85 LYS A C 1
ATOM 624 O O . LYS A 1 85 ? 2.705 9.422 -13.734 1 98.38 85 LYS A O 1
ATOM 629 N N . GLN A 1 86 ? 4.723 10.258 -13.352 1 97.5 86 GLN A N 1
ATOM 630 C CA . GLN A 1 86 ? 5.227 9.836 -14.656 1 97.5 86 GLN A CA 1
ATOM 631 C C . GLN A 1 86 ? 5.246 8.312 -14.773 1 97.5 86 GLN A C 1
ATOM 633 O O . GLN A 1 86 ? 4.828 7.754 -15.789 1 97.5 86 GLN A O 1
ATOM 638 N N . THR A 1 87 ? 5.75 7.664 -13.75 1 97.31 87 THR A N 1
ATOM 639 C CA . THR A 1 87 ? 5.797 6.207 -13.727 1 97.31 87 THR A CA 1
ATOM 640 C C . THR A 1 87 ? 4.395 5.617 -13.844 1 97.31 87 THR A C 1
ATOM 642 O O . THR A 1 87 ? 4.168 4.68 -14.609 1 97.31 87 THR A O 1
ATOM 645 N N . LEU A 1 88 ? 3.445 6.188 -13.086 1 98.69 88 LEU A N 1
ATOM 646 C CA . LEU A 1 88 ? 2.066 5.711 -13.078 1 98.69 88 LEU A CA 1
ATOM 647 C C . LEU A 1 88 ? 1.434 5.863 -14.461 1 98.69 88 LEU A C 1
ATOM 649 O O . LEU A 1 88 ? 0.849 4.914 -14.984 1 98.69 88 LEU A O 1
ATOM 653 N N . ARG A 1 89 ? 1.62 6.98 -15.055 1 98.69 89 ARG A N 1
ATOM 654 C CA . ARG A 1 89 ? 1.063 7.215 -16.391 1 98.69 89 ARG A CA 1
ATOM 655 C C . ARG A 1 89 ? 1.732 6.324 -17.422 1 98.69 89 ARG A C 1
ATOM 657 O O . ARG A 1 89 ? 1.057 5.723 -18.266 1 98.69 89 ARG A O 1
ATOM 664 N N . ALA A 1 90 ? 3.045 6.188 -17.359 1 98.25 90 ALA A N 1
ATOM 665 C CA . ALA A 1 90 ? 3.799 5.422 -18.359 1 98.25 90 ALA A CA 1
ATOM 666 C C . ALA A 1 90 ? 3.447 3.938 -18.281 1 98.25 90 ALA A C 1
ATOM 668 O O . ALA A 1 90 ? 3.553 3.223 -19.281 1 98.25 90 ALA A O 1
ATOM 669 N N . SER A 1 91 ? 3.014 3.486 -17.156 1 98.19 91 SER A N 1
ATOM 670 C CA . SER A 1 91 ? 2.686 2.076 -16.969 1 98.19 91 SER A CA 1
ATOM 671 C C . SER A 1 91 ? 1.186 1.835 -17.109 1 98.19 91 SER A C 1
ATOM 673 O O . SER A 1 91 ? 0.703 0.732 -16.844 1 98.19 91 SER A O 1
ATOM 675 N N . ASP A 1 92 ? 0.431 2.898 -17.375 1 98.38 92 ASP A N 1
ATOM 676 C CA . ASP A 1 92 ? -1.027 2.828 -17.391 1 98.38 92 ASP A CA 1
ATOM 677 C C . ASP A 1 92 ? -1.56 2.309 -16.062 1 98.38 92 ASP A C 1
ATOM 679 O O . ASP A 1 92 ? -2.424 1.43 -16.031 1 98.38 92 ASP A O 1
ATOM 683 N N . TYR A 1 93 ? -0.865 2.785 -14.992 1 98.44 93 TYR A N 1
ATOM 684 C CA . TYR A 1 93 ? -1.255 2.523 -13.609 1 98.44 93 TYR A CA 1
ATOM 685 C C . TYR A 1 93 ? -1.144 1.038 -13.289 1 98.44 93 TYR A C 1
ATOM 687 O O . TYR A 1 93 ? -1.984 0.488 -12.57 1 98.44 93 TYR A O 1
ATOM 695 N N . ALA A 1 94 ? -0.105 0.408 -13.812 1 97.75 94 ALA A N 1
ATOM 696 C CA . ALA A 1 94 ? 0.111 -1.016 -13.57 1 97.75 94 ALA A CA 1
ATOM 697 C C . ALA A 1 94 ? 1.314 -1.237 -12.656 1 97.75 94 ALA A C 1
ATOM 699 O O . ALA A 1 94 ? 1.499 -2.332 -12.117 1 97.75 94 ALA A O 1
ATOM 700 N N . ALA A 1 95 ? 2.16 -0.232 -12.508 1 98 95 ALA A N 1
ATOM 701 C CA . ALA A 1 95 ? 3.406 -0.396 -11.766 1 98 95 ALA A CA 1
ATOM 702 C C . ALA A 1 95 ? 3.385 0.419 -10.477 1 98 95 ALA A C 1
ATOM 704 O O . ALA A 1 95 ? 3.32 1.65 -10.516 1 98 95 ALA A O 1
ATOM 705 N N . GLY A 1 96 ? 3.391 -0.267 -9.375 1 98.38 96 GLY A N 1
ATOM 706 C CA . GLY A 1 96 ? 3.508 0.369 -8.07 1 98.38 96 GLY A CA 1
ATOM 707 C C . GLY A 1 96 ? 4.91 0.299 -7.496 1 98.38 96 GLY A C 1
ATOM 708 O O . GLY A 1 96 ? 5.879 0.121 -8.234 1 98.38 96 GLY A O 1
ATOM 709 N N . CYS A 1 97 ? 5.035 0.501 -6.285 1 98.62 97 CYS A N 1
ATOM 710 C CA . CYS A 1 97 ? 6.324 0.501 -5.602 1 98.62 97 CYS A CA 1
ATOM 711 C C . CYS A 1 97 ? 6.82 -0.921 -5.367 1 98.62 97 CYS A C 1
ATOM 713 O O . CYS A 1 97 ? 6.141 -1.722 -4.723 1 98.62 97 CYS A O 1
ATOM 715 N N . PRO A 1 98 ? 7.996 -1.253 -5.84 1 98.69 98 PRO A N 1
ATOM 716 C CA . PRO A 1 98 ? 8.492 -2.615 -5.641 1 98.69 98 PRO A CA 1
ATOM 717 C C . PRO A 1 98 ? 8.758 -2.938 -4.172 1 98.69 98 PRO A C 1
ATOM 719 O O . PRO A 1 98 ? 8.711 -4.105 -3.775 1 98.69 98 PRO A O 1
ATOM 722 N N . ILE A 1 99 ? 9.008 -1.923 -3.354 1 98.88 99 ILE A N 1
ATOM 723 C CA . ILE A 1 99 ? 9.258 -2.143 -1.934 1 98.88 99 ILE A CA 1
ATOM 724 C C . ILE A 1 99 ? 7.961 -2.531 -1.233 1 98.88 99 ILE A C 1
ATOM 726 O O . ILE A 1 99 ? 7.941 -3.455 -0.415 1 98.88 99 ILE A O 1
ATOM 730 N N . VAL A 1 100 ? 6.887 -1.857 -1.599 1 98.88 100 VAL A N 1
ATOM 731 C CA . VAL A 1 100 ? 5.57 -2.223 -1.083 1 98.88 100 VAL A CA 1
ATOM 732 C C . VAL A 1 100 ? 5.223 -3.646 -1.51 1 98.88 100 VAL A C 1
ATOM 734 O O . VAL A 1 100 ? 4.746 -4.445 -0.701 1 98.88 100 VAL A O 1
ATOM 737 N N . ALA A 1 101 ? 5.477 -3.975 -2.766 1 98.62 101 ALA A N 1
ATOM 738 C CA . ALA A 1 101 ? 5.203 -5.316 -3.279 1 98.62 101 ALA A CA 1
ATOM 739 C C . ALA A 1 101 ? 5.941 -6.375 -2.463 1 98.62 101 ALA A C 1
ATOM 741 O O . ALA A 1 101 ? 5.363 -7.406 -2.111 1 98.62 101 ALA A O 1
ATOM 742 N N . ALA A 1 102 ? 7.219 -6.102 -2.188 1 98.75 102 ALA A N 1
ATOM 743 C CA . ALA A 1 102 ? 8.023 -7.043 -1.414 1 98.75 102 ALA A CA 1
ATOM 744 C C . ALA A 1 102 ? 7.5 -7.164 0.015 1 98.75 102 ALA A C 1
ATOM 746 O O . ALA A 1 102 ? 7.41 -8.266 0.557 1 98.75 102 ALA A O 1
ATOM 747 N N . ALA A 1 103 ? 7.137 -6.051 0.601 1 98.81 103 ALA A N 1
ATOM 748 C CA . ALA A 1 103 ? 6.625 -6.043 1.968 1 98.81 103 ALA A CA 1
ATOM 749 C C . ALA A 1 103 ? 5.379 -6.91 2.09 1 98.81 103 ALA A C 1
ATOM 751 O O . ALA A 1 103 ? 5.223 -7.652 3.064 1 98.81 103 ALA A O 1
ATOM 752 N N . LEU A 1 104 ? 4.559 -6.906 1.071 1 98.5 104 LEU A N 1
ATOM 753 C CA . LEU A 1 104 ? 3.273 -7.594 1.109 1 98.5 104 LEU A CA 1
ATOM 754 C C . LEU A 1 104 ? 3.416 -9.039 0.654 1 98.5 104 LEU A C 1
ATOM 756 O O . LEU A 1 104 ? 2.447 -9.805 0.677 1 98.5 104 LEU A O 1
ATOM 760 N N . GLY A 1 105 ? 4.645 -9.43 0.27 1 97.94 105 GLY A N 1
ATOM 761 C CA . GLY A 1 105 ? 4.887 -10.781 -0.223 1 97.94 105 GLY A CA 1
ATOM 762 C C . GLY A 1 105 ? 5.613 -11.656 0.776 1 97.94 105 GLY A C 1
ATOM 763 O O . GLY A 1 105 ? 6.344 -12.57 0.39 1 97.94 105 GLY A O 1
ATOM 764 N N . ARG A 1 106 ? 5.438 -11.43 2.027 1 97.5 106 ARG A N 1
ATOM 765 C CA . ARG A 1 106 ? 6.223 -12.102 3.053 1 97.5 106 ARG A CA 1
ATOM 766 C C . ARG A 1 106 ? 5.969 -13.609 3.035 1 97.5 106 ARG A C 1
ATOM 768 O O . ARG A 1 106 ? 6.891 -14.398 3.25 1 97.5 106 ARG A O 1
ATOM 775 N N . THR A 1 107 ? 4.746 -14.031 2.736 1 95.31 107 THR A N 1
ATOM 776 C CA . THR A 1 107 ? 4.43 -15.453 2.701 1 95.31 107 THR A CA 1
ATOM 777 C C . THR A 1 107 ? 5.324 -16.188 1.704 1 95.31 107 THR A C 1
ATOM 779 O O . THR A 1 107 ? 5.82 -17.281 1.989 1 95.31 107 THR A O 1
ATOM 782 N N . GLU A 1 108 ? 5.637 -15.531 0.644 1 95 108 GLU A N 1
ATOM 783 C CA . GLU A 1 108 ? 6.398 -16.156 -0.43 1 95 108 GLU A CA 1
ATOM 784 C C . GLU A 1 108 ? 7.895 -15.906 -0.266 1 95 108 GLU A C 1
ATOM 786 O O . GLU A 1 108 ? 8.719 -16.75 -0.639 1 95 108 GLU A O 1
ATOM 791 N N . SER A 1 109 ? 8.203 -14.781 0.23 1 97.19 109 SER A N 1
ATOM 792 C CA . SER A 1 109 ? 9.609 -14.398 0.364 1 97.19 109 SER A CA 1
ATOM 793 C C . SER A 1 109 ? 9.836 -13.555 1.615 1 97.19 109 SER A C 1
ATOM 795 O O . SER A 1 109 ? 9.922 -12.328 1.537 1 97.19 109 SER A O 1
ATOM 797 N N . PRO A 1 110 ? 10.016 -14.195 2.766 1 97.81 110 PRO A N 1
ATOM 798 C CA . PRO A 1 110 ? 10.227 -13.445 4.012 1 97.81 110 PRO A CA 1
ATOM 799 C C . PRO A 1 110 ? 11.445 -12.531 3.951 1 97.81 110 PRO A C 1
ATOM 801 O O . PRO A 1 110 ? 11.398 -11.406 4.465 1 97.81 110 PRO A O 1
ATOM 804 N N . SER A 1 111 ? 12.445 -1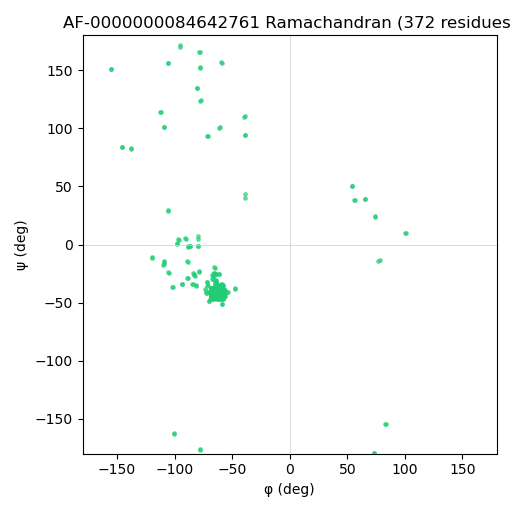2.969 3.252 1 98.38 111 SER A N 1
ATOM 805 C CA . SER A 1 111 ? 13.672 -12.172 3.182 1 98.38 111 SER A CA 1
ATOM 806 C C . SER A 1 111 ? 13.453 -10.898 2.377 1 98.38 111 SER A C 1
ATOM 808 O O . SER A 1 111 ? 13.984 -9.844 2.729 1 98.38 111 SER A O 1
ATOM 810 N N . ALA A 1 112 ? 12.711 -11 1.278 1 98.62 112 ALA A N 1
ATOM 811 C CA . ALA A 1 112 ? 12.391 -9.797 0.511 1 98.62 112 ALA A CA 1
ATOM 812 C C . ALA A 1 112 ? 11.602 -8.797 1.354 1 98.62 112 ALA A C 1
ATOM 814 O O . ALA A 1 112 ? 11.828 -7.59 1.278 1 98.62 112 ALA A O 1
ATOM 815 N N . ALA A 1 113 ? 10.703 -9.297 2.172 1 98.75 113 ALA A N 1
ATOM 816 C CA . ALA A 1 113 ? 9.906 -8.438 3.049 1 98.75 113 ALA A CA 1
ATOM 817 C C . ALA A 1 113 ? 10.789 -7.773 4.105 1 98.75 113 ALA A C 1
ATOM 819 O O . ALA A 1 113 ? 10.594 -6.605 4.438 1 98.75 113 ALA A O 1
ATOM 820 N N . ASP A 1 114 ? 11.727 -8.516 4.625 1 98.69 114 ASP A N 1
ATOM 821 C CA . ASP A 1 114 ? 12.664 -7.945 5.59 1 98.69 114 ASP A CA 1
ATOM 822 C C . ASP A 1 114 ? 13.469 -6.809 4.965 1 98.69 114 ASP A C 1
ATOM 824 O O . ASP A 1 114 ? 13.648 -5.754 5.582 1 98.69 114 ASP A O 1
ATOM 828 N N . VAL A 1 115 ? 13.891 -7.055 3.773 1 98.81 115 VAL A N 1
ATOM 829 C CA . VAL A 1 115 ? 14.656 -6.031 3.07 1 98.81 115 VAL A CA 1
ATOM 830 C C . VAL A 1 115 ? 13.781 -4.812 2.811 1 98.81 115 VAL A C 1
ATOM 832 O O . VAL A 1 115 ? 14.234 -3.674 2.916 1 98.81 115 VAL A O 1
ATOM 835 N N . ALA A 1 116 ? 12.531 -5.02 2.48 1 98.88 116 ALA A N 1
ATOM 836 C CA . ALA A 1 116 ? 11.602 -3.902 2.32 1 98.88 116 ALA A CA 1
ATOM 837 C C . ALA A 1 116 ? 11.523 -3.068 3.596 1 98.88 116 ALA A C 1
ATOM 839 O O . ALA A 1 116 ? 11.539 -1.836 3.541 1 98.88 116 ALA A O 1
ATOM 840 N N . GLY A 1 117 ? 11.438 -3.762 4.734 1 98.88 117 GLY A N 1
ATOM 841 C CA . GLY A 1 117 ? 11.453 -3.061 6.008 1 98.88 117 GLY A CA 1
ATOM 842 C C . GLY A 1 117 ? 12.695 -2.225 6.219 1 98.88 117 GLY A C 1
ATOM 843 O O . GLY A 1 117 ? 12.617 -1.094 6.703 1 98.88 117 GLY A O 1
ATOM 844 N N . GLU A 1 118 ? 13.789 -2.773 5.852 1 98.69 118 GLU A N 1
ATOM 845 C CA . GLU A 1 118 ? 15.055 -2.057 5.957 1 98.69 118 GLU A CA 1
ATOM 846 C C . GLU A 1 118 ? 15.07 -0.828 5.055 1 98.69 118 GLU A C 1
ATOM 848 O O . GLU A 1 118 ? 15.555 0.234 5.449 1 98.69 118 GLU A O 1
ATOM 853 N N . VAL A 1 119 ? 14.57 -0.963 3.861 1 98.56 119 VAL A N 1
ATOM 854 C CA . VAL A 1 119 ? 14.547 0.131 2.895 1 98.56 119 VAL A CA 1
ATOM 855 C C . VAL A 1 119 ? 13.648 1.253 3.404 1 98.56 119 VAL A C 1
ATOM 857 O O . VAL A 1 119 ? 14.055 2.418 3.43 1 98.56 119 VAL A O 1
ATOM 860 N N . PHE A 1 120 ? 12.445 0.9 3.896 1 98.56 120 PHE A N 1
ATOM 861 C CA . PHE A 1 120 ? 11.555 1.901 4.465 1 98.56 120 PHE A CA 1
ATOM 862 C C . PHE A 1 120 ? 12.203 2.59 5.66 1 98.56 120 PHE A C 1
ATOM 864 O O . PHE A 1 120 ? 12.102 3.809 5.812 1 98.56 120 PHE A O 1
ATOM 871 N N . GLY A 1 121 ? 12.844 1.775 6.484 1 98.19 121 GLY A N 1
ATOM 872 C CA . GLY A 1 121 ? 13.547 2.338 7.629 1 98.19 121 GLY A CA 1
ATOM 873 C C . GLY A 1 121 ? 14.625 3.332 7.234 1 98.19 121 GLY A C 1
ATOM 874 O O . GLY A 1 121 ? 14.75 4.395 7.848 1 98.19 121 GLY A O 1
ATOM 875 N N . ALA A 1 122 ? 15.375 3.021 6.25 1 97.06 122 ALA A N 1
ATOM 876 C CA . ALA A 1 122 ? 16.438 3.896 5.773 1 97.06 122 ALA A CA 1
ATOM 877 C C . ALA A 1 122 ? 15.875 5.199 5.219 1 97.06 122 ALA A C 1
ATOM 879 O O . ALA A 1 122 ? 16.422 6.277 5.465 1 97.06 122 ALA A O 1
ATOM 880 N N . TRP A 1 123 ? 14.789 5.117 4.406 1 96.25 123 TRP A N 1
ATOM 881 C CA . TRP A 1 123 ? 14.133 6.312 3.887 1 96.25 123 TRP A CA 1
ATOM 882 C C . TRP A 1 123 ? 13.688 7.227 5.023 1 96.25 123 TRP A C 1
ATOM 884 O O . TRP A 1 123 ? 13.914 8.438 4.98 1 96.25 123 TRP A O 1
ATOM 894 N N . GLN A 1 124 ? 13.102 6.609 6.047 1 97.19 124 GLN A N 1
ATOM 895 C CA . GLN A 1 124 ? 12.617 7.383 7.184 1 97.19 124 GLN A CA 1
ATOM 896 C C . GLN A 1 124 ? 13.773 8.031 7.941 1 97.19 124 GLN A C 1
ATOM 898 O O . GLN A 1 124 ? 13.672 9.188 8.359 1 97.19 124 GLN A O 1
ATOM 903 N N . THR A 1 125 ? 14.844 7.309 8.078 1 96.56 125 THR A N 1
ATOM 904 C CA . THR A 1 125 ? 16.016 7.82 8.781 1 96.56 125 THR A CA 1
ATOM 905 C C . THR A 1 125 ? 16.594 9.031 8.047 1 96.56 125 THR A C 1
ATOM 907 O O . THR A 1 125 ? 16.922 10.039 8.672 1 96.56 125 THR A O 1
ATOM 910 N N . VAL A 1 126 ? 16.688 8.93 6.766 1 93.94 126 VAL A N 1
ATOM 911 C CA . VAL A 1 126 ? 17.219 10.023 5.957 1 93.94 126 VAL A CA 1
ATOM 912 C C . VAL A 1 126 ? 16.328 11.25 6.082 1 93.94 126 VAL A C 1
ATOM 914 O O . VAL A 1 126 ? 16.797 12.359 6.312 1 93.94 126 VAL A O 1
ATOM 917 N N . LEU A 1 127 ? 15.023 11.094 5.969 1 94.31 127 LEU A N 1
ATOM 918 C CA . LEU A 1 127 ? 14.078 12.195 6.039 1 94.31 127 LEU A CA 1
ATOM 919 C C . LEU A 1 127 ? 14.078 12.828 7.43 1 94.31 127 LEU A C 1
ATOM 921 O O . LEU A 1 127 ? 14.078 14.055 7.559 1 94.31 127 LEU A O 1
ATOM 925 N N . ALA A 1 128 ? 14.102 11.961 8.484 1 96.44 128 ALA A N 1
ATOM 926 C CA . ALA A 1 128 ? 14.141 12.477 9.852 1 96.44 128 ALA A CA 1
ATOM 927 C C . ALA A 1 128 ? 15.398 13.312 10.078 1 96.44 128 ALA A C 1
ATOM 929 O O . ALA A 1 128 ? 15.352 14.352 10.742 1 96.44 128 ALA A O 1
ATOM 930 N N . GLY A 1 129 ? 16.484 12.812 9.555 1 94.19 129 GLY A N 1
ATOM 931 C CA . GLY A 1 129 ? 17.719 13.57 9.648 1 94.19 129 GLY A CA 1
ATOM 932 C C . GLY A 1 129 ? 17.609 14.953 9.023 1 94.19 129 GLY A C 1
ATOM 933 O O . GLY A 1 129 ? 18.109 15.93 9.578 1 94.19 129 GLY A O 1
ATOM 934 N N . ARG A 1 130 ? 16.953 15.086 7.895 1 91.5 130 ARG A N 1
ATOM 935 C CA . ARG A 1 130 ? 16.75 16.375 7.242 1 91.5 130 ARG A CA 1
ATOM 936 C C . ARG A 1 130 ? 15.859 17.281 8.086 1 91.5 130 ARG A C 1
ATOM 938 O O . ARG A 1 130 ? 16.094 18.5 8.164 1 91.5 130 ARG A O 1
ATOM 945 N N . PHE A 1 131 ? 14.844 16.703 8.68 1 94.06 131 PHE A N 1
ATOM 946 C CA . PHE A 1 131 ? 13.961 17.484 9.523 1 94.06 131 PHE A CA 1
ATOM 947 C C . PHE A 1 131 ? 14.688 17.984 10.766 1 94.06 131 PHE A C 1
ATOM 949 O O . PHE A 1 131 ? 14.523 19.125 11.18 1 94.06 131 PHE A O 1
ATOM 956 N N . ARG A 1 132 ? 15.523 17.141 11.328 1 96.19 132 ARG A N 1
ATOM 957 C CA . ARG A 1 132 ? 16.312 17.547 12.484 1 96.19 132 ARG A CA 1
ATOM 958 C C . ARG A 1 132 ? 17.266 18.688 12.125 1 96.19 132 ARG A C 1
ATOM 960 O O . ARG A 1 132 ? 17.469 19.609 12.914 1 96.19 132 ARG A O 1
ATOM 967 N N . ALA A 1 133 ? 17.797 18.625 10.977 1 92.81 133 ALA A N 1
ATOM 968 C CA . ALA A 1 133 ? 18.703 19.672 10.508 1 92.81 133 ALA A CA 1
ATOM 969 C C . ALA A 1 133 ? 17.969 21 10.352 1 92.81 133 ALA A C 1
ATOM 971 O O . ALA A 1 133 ? 18.578 22.078 10.375 1 92.81 133 ALA A O 1
ATOM 972 N N . GLN A 1 134 ? 16.672 20.938 10.25 1 93 134 GLN A N 1
ATOM 973 C CA . GLN A 1 134 ? 15.859 22.141 10.125 1 93 134 GLN A CA 1
ATOM 974 C C . GLN A 1 134 ? 15.289 22.562 11.469 1 93 134 GLN A C 1
ATOM 976 O O . GLN A 1 134 ? 14.398 23.422 11.539 1 93 134 GLN A O 1
ATOM 981 N N . GLY A 1 135 ? 15.695 21.844 12.539 1 95 135 GLY A N 1
ATOM 982 C CA . GLY A 1 135 ? 15.352 22.266 13.883 1 95 135 GLY A CA 1
ATOM 983 C C . GLY A 1 135 ? 14.18 21.516 14.469 1 95 135 GLY A C 1
ATOM 984 O O . GLY A 1 135 ? 13.68 21.859 15.539 1 95 135 GLY A O 1
ATOM 985 N N . VAL A 1 136 ? 13.781 20.5 13.82 1 97.06 136 VAL A N 1
ATOM 986 C CA . VAL A 1 136 ? 12.664 19.703 14.328 1 97.06 136 VAL A CA 1
ATOM 987 C C . VAL A 1 136 ? 13.156 18.75 15.422 1 97.06 136 VAL A C 1
ATOM 989 O O . VAL A 1 136 ? 14.203 18.125 15.273 1 97.06 136 VAL A O 1
ATOM 992 N N . GLY A 1 137 ? 12.406 18.672 16.547 1 97.69 137 GLY A N 1
ATOM 993 C CA . GLY A 1 137 ? 12.75 17.781 17.625 1 97.69 137 GLY A CA 1
ATOM 994 C C . GLY A 1 137 ? 12.781 16.312 17.203 1 97.69 137 GLY A C 1
ATOM 995 O O . GLY A 1 137 ? 12.102 15.93 16.25 1 97.69 137 GLY A O 1
ATOM 996 N N . ASP A 1 138 ? 13.453 15.414 17.828 1 97.75 138 ASP A N 1
ATOM 997 C CA . ASP A 1 138 ? 13.758 14.039 17.438 1 97.75 138 ASP A CA 1
ATOM 998 C C . ASP A 1 138 ? 12.477 13.234 17.219 1 97.75 138 ASP A C 1
ATOM 1000 O O . ASP A 1 138 ? 12.266 12.68 16.141 1 97.75 138 ASP A O 1
ATOM 1004 N N . ASP A 1 139 ? 11.602 13.273 18.188 1 98.06 139 ASP A N 1
ATOM 1005 C CA . ASP A 1 139 ? 10.383 12.469 18.094 1 98.06 139 ASP A CA 1
ATOM 1006 C C . ASP A 1 139 ? 9.484 12.961 16.969 1 98.06 139 ASP A C 1
ATOM 1008 O O . ASP A 1 139 ? 8.922 12.148 16.219 1 98.06 139 ASP A O 1
ATOM 1012 N N . THR A 1 140 ? 9.445 14.273 16.875 1 98.31 140 THR A N 1
ATOM 1013 C CA . THR A 1 140 ? 8.633 14.867 15.828 1 98.31 140 THR A CA 1
ATOM 1014 C C . THR A 1 140 ? 9.227 14.578 14.453 1 98.31 140 THR A C 1
ATOM 1016 O O . THR A 1 140 ? 8.5 14.281 13.5 1 98.31 140 THR A O 1
ATOM 1019 N N . ALA A 1 141 ? 10.57 14.625 14.352 1 97.88 141 ALA A N 1
ATOM 1020 C CA . ALA A 1 141 ? 11.242 14.352 13.086 1 97.88 141 ALA A CA 1
ATOM 1021 C C . ALA A 1 141 ? 10.977 12.922 12.625 1 97.88 141 ALA A C 1
ATOM 1023 O O . ALA A 1 141 ? 10.719 12.68 11.445 1 97.88 141 ALA A O 1
ATOM 1024 N N . GLU A 1 142 ? 11.016 11.992 13.547 1 98.56 142 GLU A N 1
ATOM 1025 C CA . GLU A 1 142 ? 10.766 10.594 13.227 1 98.56 142 GLU A CA 1
ATOM 1026 C C . GLU A 1 142 ? 9.312 10.375 12.797 1 98.56 142 GLU A C 1
ATOM 1028 O O . GLU A 1 142 ? 9.055 9.695 11.805 1 98.56 142 GLU A O 1
ATOM 1033 N N . SER A 1 143 ? 8.406 11.031 13.531 1 98.81 143 SER A N 1
ATOM 1034 C CA . SER A 1 143 ? 6.988 10.883 13.219 1 98.81 143 SER A CA 1
ATOM 1035 C C . SER A 1 143 ? 6.652 11.531 11.875 1 98.81 143 SER A C 1
ATOM 1037 O O . SER A 1 143 ? 5.891 10.977 11.086 1 98.81 143 SER A O 1
ATOM 1039 N N . LEU A 1 144 ? 7.25 12.656 11.641 1 98 144 LEU A N 1
ATOM 1040 C CA . LEU A 1 144 ? 7.035 13.359 10.375 1 98 144 LEU A CA 1
ATOM 1041 C C . LEU A 1 144 ? 7.57 12.539 9.203 1 98 144 LEU A C 1
ATOM 1043 O O . LEU A 1 144 ? 6.898 12.406 8.18 1 98 144 LEU A O 1
ATOM 1047 N N . ALA A 1 145 ? 8.781 11.969 9.352 1 97.56 145 ALA A N 1
ATOM 1048 C CA . ALA A 1 145 ? 9.398 11.156 8.305 1 97.56 145 ALA A CA 1
ATOM 1049 C C . ALA A 1 145 ? 8.555 9.922 7.992 1 97.56 145 ALA A C 1
ATOM 1051 O O . ALA A 1 145 ? 8.297 9.617 6.828 1 97.56 145 ALA A O 1
ATOM 1052 N N . THR A 1 146 ? 8.086 9.281 9.055 1 98.81 146 THR A N 1
ATOM 1053 C CA . THR A 1 146 ? 7.246 8.102 8.891 1 98.81 146 THR A CA 1
ATOM 1054 C C . THR A 1 146 ? 5.949 8.461 8.164 1 98.81 146 THR A C 1
ATOM 1056 O O . THR A 1 146 ? 5.523 7.742 7.258 1 98.81 146 THR A O 1
ATOM 1059 N N . THR A 1 147 ? 5.371 9.57 8.531 1 98.81 147 THR A N 1
ATOM 1060 C CA . THR A 1 147 ? 4.105 10.008 7.953 1 98.81 147 THR A CA 1
ATOM 1061 C C . THR A 1 147 ? 4.27 10.328 6.473 1 98.81 147 THR A C 1
ATOM 1063 O O . THR A 1 147 ? 3.416 9.969 5.656 1 98.81 147 THR A O 1
ATOM 1066 N N . VAL A 1 148 ? 5.375 10.93 6.109 1 97.94 148 VAL A N 1
ATOM 1067 C CA . VAL A 1 148 ? 5.621 11.289 4.719 1 97.94 148 VAL A CA 1
ATOM 1068 C C . VAL A 1 148 ? 5.77 10.016 3.879 1 97.94 148 VAL A C 1
ATOM 1070 O O . VAL A 1 148 ? 5.117 9.875 2.844 1 97.94 148 VAL A O 1
ATOM 1073 N N . VAL A 1 149 ? 6.555 9.055 4.324 1 98.19 149 VAL A N 1
ATOM 1074 C CA . VAL A 1 149 ? 6.758 7.812 3.586 1 98.19 149 VAL A CA 1
ATOM 1075 C C . VAL A 1 149 ? 5.438 7.055 3.471 1 98.19 149 VAL A C 1
ATOM 1077 O O . VAL A 1 149 ? 5.059 6.613 2.383 1 98.19 149 VAL A O 1
ATOM 1080 N N . ALA A 1 150 ? 4.699 6.984 4.582 1 98.88 150 ALA A N 1
ATOM 1081 C CA . ALA A 1 150 ? 3.428 6.266 4.613 1 98.88 150 ALA A CA 1
ATOM 1082 C C . ALA A 1 150 ? 2.418 6.898 3.656 1 98.88 150 ALA A C 1
ATOM 1084 O O . ALA A 1 150 ? 1.793 6.199 2.854 1 98.88 150 ALA A O 1
ATOM 1085 N N . ALA A 1 151 ? 2.316 8.219 3.719 1 98.75 151 ALA A N 1
ATOM 1086 C CA . ALA A 1 151 ? 1.305 8.922 2.928 1 98.75 151 ALA A CA 1
ATOM 1087 C C . ALA A 1 151 ? 1.62 8.836 1.438 1 98.75 151 ALA A C 1
ATOM 1089 O O . ALA A 1 151 ? 0.716 8.68 0.613 1 98.75 151 ALA A O 1
ATOM 1090 N N . VAL A 1 152 ? 2.895 8.898 1.07 1 98.31 152 VAL A N 1
ATOM 1091 C CA . VAL A 1 152 ? 3.271 8.828 -0.337 1 98.31 152 VAL A CA 1
ATOM 1092 C C . VAL A 1 152 ? 3.008 7.418 -0.868 1 98.31 152 VAL A C 1
ATOM 1094 O O . VAL A 1 152 ? 2.4 7.25 -1.928 1 98.31 152 VAL A O 1
ATOM 1097 N N . GLU A 1 153 ? 3.428 6.41 -0.138 1 98.62 153 GLU A N 1
ATOM 1098 C CA . GLU A 1 153 ? 3.174 5.035 -0.565 1 98.62 153 GLU A CA 1
ATOM 1099 C C . GLU A 1 153 ? 1.678 4.75 -0.649 1 98.62 153 GLU A C 1
ATOM 1101 O O . GLU A 1 153 ? 1.214 4.113 -1.596 1 98.62 153 GLU A O 1
ATOM 1106 N N . GLY A 1 154 ? 0.915 5.27 0.374 1 98.88 154 GLY A N 1
ATOM 1107 C CA . GLY A 1 154 ? -0.531 5.125 0.32 1 98.88 154 GLY A CA 1
ATOM 1108 C C . GLY A 1 154 ? -1.159 5.84 -0.861 1 98.88 154 GLY A C 1
ATOM 1109 O O . GLY A 1 154 ? -2.072 5.312 -1.499 1 98.88 154 GLY A O 1
ATOM 1110 N N . ALA A 1 155 ? -0.694 7 -1.184 1 98.94 155 ALA A N 1
ATOM 1111 C CA . ALA A 1 155 ? -1.218 7.758 -2.316 1 98.94 155 ALA A CA 1
ATOM 1112 C C . ALA A 1 155 ? -0.944 7.035 -3.633 1 98.94 155 ALA A C 1
ATOM 1114 O O . ALA A 1 155 ? -1.786 7.031 -4.535 1 98.94 155 ALA A O 1
ATOM 1115 N N . VAL A 1 156 ? 0.218 6.43 -3.752 1 98.88 156 VAL A N 1
ATOM 1116 C CA . VAL A 1 156 ? 0.544 5.672 -4.957 1 98.88 156 VAL A CA 1
ATOM 1117 C C . VAL A 1 156 ? -0.434 4.512 -5.117 1 98.88 156 VAL A C 1
ATOM 1119 O O . VAL A 1 156 ? -0.933 4.258 -6.215 1 98.88 156 VAL A O 1
ATOM 1122 N N . ILE A 1 157 ? -0.749 3.867 -4.047 1 98.94 157 ILE A N 1
ATOM 1123 C CA . ILE A 1 157 ? -1.697 2.76 -4.082 1 98.94 157 ILE A CA 1
ATOM 1124 C C . ILE A 1 157 ? -3.072 3.27 -4.504 1 98.94 157 ILE A C 1
ATOM 1126 O O . ILE A 1 157 ? -3.742 2.654 -5.336 1 98.94 157 ILE A O 1
ATOM 1130 N N . LEU A 1 158 ? -3.5 4.398 -3.941 1 98.94 158 LEU A N 1
ATOM 1131 C CA . LEU A 1 158 ? -4.777 4.984 -4.332 1 98.94 158 LEU A CA 1
ATOM 1132 C C . LEU A 1 158 ? -4.777 5.359 -5.809 1 98.94 158 LEU A C 1
ATOM 1134 O O . LEU A 1 158 ? -5.801 5.234 -6.484 1 98.94 158 LEU A O 1
ATOM 1138 N N . CYS A 1 159 ? -3.684 5.828 -6.32 1 98.94 159 CYS A N 1
ATOM 1139 C CA . CYS A 1 159 ? -3.57 6.168 -7.734 1 98.94 159 CYS A CA 1
ATOM 1140 C C . CYS A 1 159 ? -3.77 4.938 -8.609 1 98.94 159 CYS A C 1
ATOM 1142 O O . CYS A 1 159 ? -4.488 4.988 -9.609 1 98.94 159 CYS A O 1
ATOM 1144 N N . LEU A 1 160 ? -3.105 3.869 -8.227 1 98.88 160 LEU A N 1
ATOM 1145 C CA . LEU A 1 160 ? -3.256 2.623 -8.977 1 98.88 160 LEU A CA 1
ATOM 1146 C C . LEU A 1 160 ? -4.715 2.184 -9.008 1 98.88 160 LEU A C 1
ATOM 1148 O O . LEU A 1 160 ? -5.25 1.873 -10.078 1 98.88 160 LEU A O 1
ATOM 1152 N N . ALA A 1 161 ? -5.312 2.227 -7.867 1 98.81 161 ALA A N 1
ATOM 1153 C CA . ALA A 1 161 ? -6.688 1.757 -7.734 1 98.81 161 ALA A CA 1
ATOM 1154 C C . ALA A 1 161 ? -7.645 2.623 -8.547 1 98.81 161 ALA A C 1
ATOM 1156 O O . ALA A 1 161 ? -8.555 2.107 -9.203 1 98.81 161 ALA A O 1
ATOM 1157 N N . ALA A 1 162 ? -7.422 3.912 -8.531 1 98.69 162 ALA A N 1
ATOM 1158 C CA . ALA A 1 162 ? -8.32 4.867 -9.172 1 98.69 162 ALA A CA 1
ATOM 1159 C C . ALA A 1 162 ? -7.938 5.098 -10.625 1 98.69 162 ALA A C 1
ATOM 1161 O O . ALA A 1 162 ? -8.688 5.719 -11.383 1 98.69 162 ALA A O 1
ATOM 1162 N N . ARG A 1 163 ? -6.742 4.68 -11.016 1 98.62 163 ARG A N 1
ATOM 1163 C CA . ARG A 1 163 ? -6.156 4.969 -12.32 1 98.62 163 ARG A CA 1
ATOM 1164 C C . ARG A 1 163 ? -6.141 6.469 -12.594 1 98.62 163 ARG A C 1
ATOM 1166 O O . ARG A 1 163 ? -6.609 6.918 -13.641 1 98.62 163 ARG A O 1
ATOM 1173 N N . SER A 1 164 ? -5.641 7.176 -11.664 1 98.88 164 SER A N 1
ATOM 1174 C CA . SER A 1 164 ? -5.535 8.633 -11.664 1 98.88 164 SER A CA 1
ATOM 1175 C C . SER A 1 164 ? -4.406 9.102 -10.758 1 98.88 164 SER A C 1
ATOM 1177 O O . SER A 1 164 ? -4.102 8.461 -9.75 1 98.88 164 SER A O 1
ATOM 1179 N N . THR A 1 165 ? -3.807 10.258 -11.078 1 98.88 165 THR A N 1
ATOM 1180 C CA . THR A 1 165 ? -2.758 10.789 -10.219 1 98.88 165 THR A CA 1
ATOM 1181 C C . THR A 1 165 ? -3.348 11.711 -9.148 1 98.88 165 THR A C 1
ATOM 1183 O O . THR A 1 165 ? -2.615 12.273 -8.336 1 98.88 165 THR A O 1
ATOM 1186 N N . ASP A 1 166 ? -4.68 11.844 -9.047 1 98.81 166 ASP A N 1
ATOM 1187 C CA . ASP A 1 166 ? -5.367 12.773 -8.148 1 98.81 166 ASP A CA 1
ATOM 1188 C C . ASP A 1 166 ? -4.949 12.539 -6.699 1 98.81 166 ASP A C 1
ATOM 1190 O O . ASP A 1 166 ? -4.727 13.492 -5.949 1 98.81 166 ASP A O 1
ATOM 1194 N N . PRO A 1 167 ? -4.781 11.281 -6.281 1 98.94 167 PRO A N 1
ATOM 1195 C CA . PRO A 1 167 ? -4.422 11.086 -4.875 1 98.94 167 PRO A CA 1
ATOM 1196 C C . PRO A 1 167 ? -3.076 11.719 -4.52 1 98.94 167 PRO A C 1
ATOM 1198 O O . PRO A 1 167 ? -2.934 12.312 -3.447 1 98.94 167 PRO A O 1
ATOM 1201 N N . LEU A 1 168 ? -2.135 11.594 -5.441 1 98.88 168 LEU A N 1
ATOM 1202 C CA . LEU A 1 168 ? -0.858 12.258 -5.195 1 98.88 168 LEU A CA 1
ATOM 1203 C C . LEU A 1 168 ? -1.016 13.773 -5.211 1 98.88 168 LEU A C 1
ATOM 1205 O O . LEU A 1 168 ? -0.438 14.469 -4.375 1 98.88 168 LEU A O 1
ATOM 1209 N N . ASP A 1 169 ? -1.825 14.289 -6.117 1 98.81 169 ASP A N 1
ATOM 1210 C CA . ASP A 1 169 ? -2.049 15.727 -6.238 1 98.81 169 ASP A CA 1
ATOM 1211 C C . ASP A 1 169 ? -2.723 16.281 -4.984 1 98.81 169 ASP A C 1
ATOM 1213 O O . ASP A 1 169 ? -2.486 17.438 -4.605 1 98.81 169 ASP A O 1
ATOM 1217 N N . ARG A 1 170 ? -3.51 15.508 -4.379 1 98.81 170 ARG A N 1
ATOM 1218 C CA . ARG A 1 170 ? -4.227 15.93 -3.18 1 98.81 170 ARG A CA 1
ATOM 1219 C C . ARG A 1 170 ? -3.363 15.758 -1.935 1 98.81 170 ARG A C 1
ATOM 1221 O O . ARG A 1 170 ? -3.422 16.578 -1.016 1 98.81 170 ARG A O 1
ATOM 1228 N N . THR A 1 171 ? -2.514 14.758 -1.871 1 98.81 171 THR A N 1
ATOM 1229 C CA . THR A 1 171 ? -1.763 14.383 -0.677 1 98.81 171 THR A CA 1
ATOM 1230 C C . THR A 1 171 ? -0.527 15.266 -0.519 1 98.81 171 THR A C 1
ATOM 1232 O O . THR A 1 171 ? -0.198 15.688 0.59 1 98.81 171 THR A O 1
ATOM 1235 N N . VAL A 1 172 ? 0.109 15.648 -1.625 1 98.25 172 VAL A N 1
ATOM 1236 C CA . VAL A 1 172 ? 1.416 16.297 -1.592 1 98.25 172 VAL A CA 1
ATOM 1237 C C . VAL A 1 172 ? 1.289 17.688 -0.961 1 98.25 172 VAL A C 1
ATOM 1239 O O . VAL A 1 172 ? 2.039 18.031 -0.043 1 98.25 172 VAL A O 1
ATOM 1242 N N . PRO A 1 173 ? 0.289 18.5 -1.312 1 97.81 173 PRO A N 1
ATOM 1243 C CA . PRO A 1 173 ? 0.172 19.797 -0.652 1 97.81 173 PRO A CA 1
ATOM 1244 C C . PRO A 1 173 ? -0.128 19.688 0.84 1 97.81 173 PRO A C 1
ATOM 1246 O O . PRO A 1 173 ? 0.331 20.516 1.634 1 97.81 173 PRO A O 1
ATOM 1249 N N . MET A 1 174 ? -0.882 18.672 1.259 1 98.25 174 MET A N 1
ATOM 1250 C CA . MET A 1 174 ? -1.178 18.469 2.674 1 98.25 174 MET A CA 1
ATOM 1251 C C . MET A 1 174 ? 0.088 18.125 3.449 1 98.25 174 MET A C 1
ATOM 1253 O O . MET A 1 174 ? 0.292 18.609 4.562 1 98.25 174 MET A O 1
ATOM 1257 N N . LEU A 1 175 ? 0.91 17.281 2.834 1 97.88 175 LEU A N 1
ATOM 1258 C CA . LEU A 1 175 ? 2.168 16.922 3.477 1 97.88 175 LEU A CA 1
ATOM 1259 C C . LEU A 1 175 ? 3.096 18.125 3.584 1 97.88 175 LEU A C 1
ATOM 1261 O O . LEU A 1 175 ? 3.789 18.297 4.59 1 97.88 175 LEU A O 1
ATOM 1265 N N . GLN A 1 176 ? 3.104 18.906 2.539 1 96.19 176 GLN A N 1
ATOM 1266 C CA . GLN A 1 176 ? 3.918 20.109 2.582 1 96.19 176 GLN A CA 1
ATOM 1267 C C . GLN A 1 176 ? 3.475 21.031 3.713 1 96.19 176 GLN A C 1
ATOM 1269 O O . GLN A 1 176 ? 4.309 21.641 4.391 1 96.19 176 GLN A O 1
ATOM 1274 N N . GLN A 1 177 ? 2.158 21.141 3.912 1 96.25 177 GLN A N 1
ATOM 1275 C CA . GLN A 1 177 ? 1.636 21.953 5.012 1 96.25 177 GLN A CA 1
ATOM 1276 C C . GLN A 1 177 ? 2.059 21.391 6.363 1 96.25 177 GLN A C 1
ATOM 1278 O O . GLN A 1 177 ? 2.465 22.125 7.254 1 96.25 177 GLN A O 1
ATOM 1283 N N . LEU A 1 178 ? 1.965 20.094 6.504 1 97.06 178 LEU A N 1
ATOM 1284 C CA . LEU A 1 178 ? 2.35 19.438 7.746 1 97.06 178 LEU A CA 1
ATOM 1285 C C . LEU A 1 178 ? 3.828 19.656 8.047 1 97.06 178 LEU A C 1
ATOM 1287 O O . LEU A 1 178 ? 4.195 19.984 9.18 1 97.06 178 LEU A O 1
ATOM 1291 N N . ILE A 1 179 ? 4.664 19.5 7.023 1 95.5 179 ILE A N 1
ATOM 1292 C CA . ILE A 1 179 ? 6.102 19.703 7.16 1 95.5 179 ILE A CA 1
ATOM 1293 C C . ILE A 1 179 ? 6.391 21.141 7.551 1 95.5 179 ILE A C 1
ATOM 1295 O O . ILE A 1 179 ? 7.176 21.406 8.461 1 95.5 179 ILE A O 1
ATOM 1299 N N . ALA A 1 180 ? 5.715 22.109 6.898 1 94 180 ALA A N 1
ATOM 1300 C CA . ALA A 1 180 ? 5.938 23.516 7.148 1 94 180 ALA A CA 1
ATOM 1301 C C . ALA A 1 180 ? 5.582 23.891 8.586 1 94 180 ALA A C 1
ATOM 1303 O O . ALA A 1 180 ? 6.227 24.75 9.195 1 94 180 ALA A O 1
ATOM 1304 N N . GLN A 1 181 ? 4.605 23.266 9.109 1 94.06 181 GLN A N 1
ATOM 1305 C CA . GLN A 1 181 ? 4.176 23.516 10.484 1 94.06 181 GLN A CA 1
ATOM 1306 C C . GLN A 1 181 ? 5.293 23.188 11.469 1 94.06 181 GLN A C 1
ATOM 1308 O O . GLN A 1 181 ? 5.367 23.797 12.547 1 94.06 181 GLN A O 1
ATOM 1313 N N . HIS A 1 182 ? 6.207 22.312 11.102 1 94.94 182 HIS A N 1
ATOM 1314 C CA . HIS A 1 182 ? 7.207 21.844 12.055 1 94.94 182 HIS A CA 1
ATOM 1315 C C . HIS A 1 182 ? 8.586 22.406 11.719 1 94.94 182 HIS A C 1
ATOM 1317 O O . HIS A 1 182 ? 9.5 22.344 12.547 1 94.94 182 HIS A O 1
ATOM 1323 N N . THR A 1 183 ? 8.703 22.906 10.555 1 90.19 183 THR A N 1
ATOM 1324 C CA . THR A 1 183 ? 10.016 23.406 10.164 1 90.19 183 THR A CA 1
ATOM 1325 C C . THR A 1 183 ? 10.055 24.922 10.18 1 90.19 183 THR A C 1
ATOM 1327 O O . THR A 1 183 ? 11.125 25.531 10.078 1 90.19 183 THR A O 1
ATOM 1330 N N . SER A 1 184 ? 8.828 25.5 10.031 1 76.31 184 SER A N 1
ATOM 1331 C CA . SER A 1 184 ? 8.797 26.953 10.055 1 76.31 184 SER A CA 1
ATOM 1332 C C . SER A 1 184 ? 9.289 27.5 11.391 1 76.31 184 SER A C 1
ATOM 1334 O O . SER A 1 184 ? 8.938 26.984 12.445 1 76.31 184 SER A O 1
ATOM 1336 N N . ARG A 1 185 ? 10.664 28.016 11.562 1 59.78 185 ARG A N 1
ATOM 1337 C CA . ARG A 1 185 ? 11.359 28.734 12.625 1 59.78 185 ARG A CA 1
ATOM 1338 C C . ARG A 1 185 ? 10.445 29.766 13.266 1 59.78 185 ARG A C 1
ATOM 1340 O O . ARG A 1 185 ? 9.805 30.547 12.57 1 59.78 185 ARG A O 1
ATOM 1347 N N . PRO A 1 186 ? 9.984 29.609 14.547 1 47.94 186 PRO A N 1
ATOM 1348 C CA . PRO A 1 186 ? 9.477 30.828 15.188 1 47.94 186 PRO A CA 1
ATOM 1349 C C . PRO A 1 186 ? 10.305 32.062 14.844 1 47.94 186 PRO A C 1
ATOM 1351 O O . PRO A 1 186 ? 11.531 32 14.781 1 47.94 186 PRO A O 1
ATOM 1354 N N . SER A 1 187 ? 9.875 32.812 13.789 1 40.28 187 SER A N 1
ATOM 1355 C CA . SER A 1 187 ? 10.5 34.125 13.844 1 40.28 187 SER A CA 1
ATOM 1356 C C . SER A 1 187 ? 10.594 34.625 15.273 1 40.28 187 SER A C 1
ATOM 1358 O O . SER A 1 187 ? 9.586 35.031 15.867 1 40.28 187 SER A O 1
ATOM 1360 N N . GLY A 1 188 ? 10.969 33.812 16.234 1 33.69 188 GLY A N 1
ATOM 1361 C CA . GLY A 1 188 ? 11.422 34.625 17.344 1 33.69 188 GLY A CA 1
ATOM 1362 C C . GLY A 1 188 ? 12.688 35.406 17.04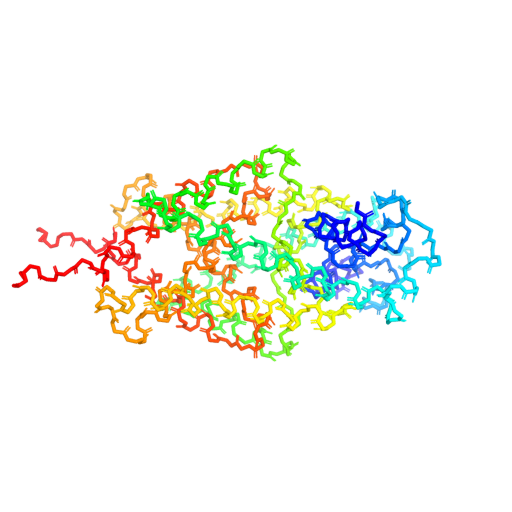7 1 33.69 188 GLY A C 1
ATOM 1363 O O . GLY A 1 188 ? 13.438 35.062 16.125 1 33.69 188 GLY A O 1
ATOM 1364 N N . MET B 1 1 ? -23.406 -20.625 8.406 1 88.81 1 MET B N 1
ATOM 1365 C CA . MET B 1 1 ? -22.844 -19.922 7.258 1 88.81 1 MET B CA 1
ATOM 1366 C C . MET B 1 1 ? -22.984 -20.766 5.992 1 88.81 1 MET B C 1
ATOM 1368 O O . MET B 1 1 ? -22.766 -21.984 6.02 1 88.81 1 MET B O 1
ATOM 1372 N N . THR B 1 2 ? -23.359 -20.094 4.926 1 94.5 2 THR B N 1
ATOM 1373 C CA . THR B 1 2 ? -23.484 -20.781 3.643 1 94.5 2 THR B CA 1
ATOM 1374 C C . THR B 1 2 ? -22.125 -20.984 3.002 1 94.5 2 THR B C 1
ATOM 1376 O O . THR B 1 2 ? -21.125 -20.422 3.455 1 94.5 2 THR B O 1
ATOM 1379 N N . ALA B 1 3 ? -22.062 -21.828 2.016 1 95.31 3 ALA B N 1
ATOM 1380 C CA . ALA B 1 3 ? -20.828 -22.047 1.271 1 95.31 3 ALA B CA 1
ATOM 1381 C C . ALA B 1 3 ? -20.328 -20.734 0.671 1 95.31 3 ALA B C 1
ATOM 1383 O O . ALA B 1 3 ? -19.109 -20.469 0.667 1 95.31 3 ALA B O 1
ATOM 1384 N N . ARG B 1 4 ? -21.266 -19.969 0.223 1 96.75 4 ARG B N 1
ATOM 1385 C CA . ARG B 1 4 ? -20.922 -18.672 -0.374 1 96.75 4 ARG B CA 1
ATOM 1386 C C . ARG B 1 4 ? -20.25 -17.766 0.643 1 96.75 4 ARG B C 1
ATOM 1388 O O . ARG B 1 4 ? -19.219 -17.156 0.344 1 96.75 4 ARG B O 1
ATOM 1395 N N . GLU B 1 5 ? -20.797 -17.688 1.819 1 97.06 5 GLU B N 1
ATOM 1396 C CA . GLU B 1 5 ? -20.25 -16.844 2.877 1 97.06 5 GLU B CA 1
ATOM 1397 C C . GLU B 1 5 ? -18.875 -17.328 3.332 1 97.06 5 GLU B C 1
ATOM 1399 O O . GLU B 1 5 ? -17.969 -16.531 3.561 1 97.06 5 GLU B O 1
ATOM 1404 N N . ARG B 1 6 ? -18.703 -18.594 3.432 1 97.31 6 ARG B N 1
ATOM 1405 C CA . ARG B 1 6 ? -17.438 -19.188 3.84 1 97.31 6 ARG B CA 1
ATOM 1406 C C . ARG B 1 6 ? -16.344 -18.891 2.814 1 97.31 6 ARG B C 1
ATOM 1408 O O . ARG B 1 6 ? -15.203 -18.578 3.182 1 97.31 6 ARG B O 1
ATOM 1415 N N . LEU B 1 7 ? -16.734 -18.969 1.545 1 97.69 7 LEU B N 1
ATOM 1416 C CA . LEU B 1 7 ? -15.797 -18.688 0.471 1 97.69 7 LEU B CA 1
ATOM 1417 C C . LEU B 1 7 ? -15.359 -17.219 0.491 1 97.69 7 LEU B C 1
ATOM 1419 O O . LEU B 1 7 ? -14.18 -16.922 0.348 1 97.69 7 LEU B O 1
ATOM 1423 N N . ILE B 1 8 ? -16.312 -16.359 0.742 1 98.31 8 ILE B N 1
ATOM 1424 C CA . ILE B 1 8 ? -16 -14.93 0.759 1 98.31 8 ILE B CA 1
ATOM 1425 C C . ILE B 1 8 ? -15.117 -14.602 1.96 1 98.31 8 ILE B C 1
ATOM 1427 O O . ILE B 1 8 ? -14.117 -13.898 1.825 1 98.31 8 ILE B O 1
ATOM 1431 N N . GLU B 1 9 ? -15.43 -15.133 3.107 1 98 9 GLU B N 1
ATOM 1432 C CA . GLU B 1 9 ? -14.641 -14.898 4.309 1 98 9 GLU B CA 1
ATOM 1433 C C . GLU B 1 9 ? -13.219 -15.422 4.148 1 98 9 GLU B C 1
ATOM 1435 O O . GLU B 1 9 ? -12.258 -14.766 4.547 1 98 9 GLU B O 1
ATOM 1440 N N . SER B 1 10 ? -13.117 -16.609 3.582 1 98.12 10 SER B N 1
ATOM 1441 C CA . SER B 1 10 ? -11.812 -17.203 3.328 1 98.12 10 SER B CA 1
ATOM 1442 C C . SER B 1 10 ? -11.016 -16.375 2.324 1 98.12 10 SER B C 1
ATOM 1444 O O . SER B 1 10 ? -9.812 -16.188 2.494 1 98.12 10 SER B O 1
ATOM 1446 N N . ALA B 1 11 ? -11.734 -15.938 1.274 1 98.44 11 ALA B N 1
ATOM 1447 C CA . ALA B 1 11 ? -11.062 -15.125 0.258 1 98.44 11 ALA B CA 1
ATOM 1448 C C . ALA B 1 11 ? -10.523 -13.828 0.857 1 98.44 11 ALA B C 1
ATOM 1450 O O . ALA B 1 11 ? -9.406 -13.414 0.544 1 98.44 11 ALA B O 1
ATOM 1451 N N . ILE B 1 12 ? -11.281 -13.18 1.724 1 98.62 12 ILE B N 1
ATOM 1452 C CA . ILE B 1 12 ? -10.844 -11.945 2.359 1 98.62 12 ILE B CA 1
ATOM 1453 C C . ILE B 1 12 ? -9.578 -12.211 3.178 1 98.62 12 ILE B C 1
ATOM 1455 O O . ILE B 1 12 ? -8.602 -11.461 3.076 1 98.62 12 ILE B O 1
ATOM 1459 N N . GLU B 1 13 ? -9.562 -13.273 3.918 1 98.25 13 GLU B N 1
ATOM 1460 C CA . GLU B 1 13 ? -8.422 -13.602 4.766 1 98.25 13 GLU B CA 1
ATOM 1461 C C . GLU B 1 13 ? -7.188 -13.922 3.932 1 98.25 13 GLU B C 1
ATOM 1463 O O . GLU B 1 13 ? -6.09 -13.453 4.238 1 98.25 13 GLU B O 1
ATOM 1468 N N . LEU B 1 14 ? -7.395 -14.68 2.902 1 98.19 14 LEU B N 1
ATOM 1469 C CA . LEU B 1 14 ? -6.262 -15.062 2.066 1 98.19 14 LEU B CA 1
ATOM 1470 C C . LEU B 1 14 ? -5.762 -13.875 1.247 1 98.19 14 LEU B C 1
ATOM 1472 O O . LEU B 1 14 ? -4.562 -13.75 0.996 1 98.19 14 LEU B O 1
ATOM 1476 N N . LEU B 1 15 ? -6.688 -13.008 0.881 1 97.94 15 LEU B N 1
ATOM 1477 C CA . LEU B 1 15 ? -6.332 -11.789 0.169 1 97.94 15 LEU B CA 1
ATOM 1478 C C . LEU B 1 15 ? -5.441 -10.898 1.03 1 97.94 15 LEU B C 1
ATOM 1480 O O . LEU B 1 15 ? -4.438 -10.367 0.551 1 97.94 15 LEU B O 1
ATOM 1484 N N . ARG B 1 16 ? -5.707 -10.781 2.275 1 97.56 16 ARG B N 1
ATOM 1485 C CA . ARG B 1 16 ? -4.977 -9.922 3.205 1 97.56 16 ARG B CA 1
ATOM 1486 C C . ARG B 1 16 ? -3.549 -10.422 3.398 1 97.56 16 ARG B C 1
ATOM 1488 O O . ARG B 1 16 ? -2.637 -9.625 3.631 1 97.56 16 ARG B O 1
ATOM 1495 N N . ARG B 1 17 ? -3.375 -11.711 3.217 1 97.81 17 ARG B N 1
ATOM 1496 C CA . ARG B 1 17 ? -2.098 -12.328 3.57 1 97.81 17 ARG B CA 1
ATOM 1497 C C . ARG B 1 17 ? -1.245 -12.562 2.328 1 97.81 17 ARG B C 1
ATOM 1499 O O . ARG B 1 17 ? -0.024 -12.406 2.367 1 97.81 17 ARG B O 1
ATOM 1506 N N . ASN B 1 18 ? -1.993 -12.93 1.21 1 97.75 18 ASN B N 1
ATOM 1507 C CA . ASN B 1 18 ? -1.252 -13.477 0.078 1 97.75 18 ASN B CA 1
ATOM 1508 C C . ASN B 1 18 ? -1.436 -12.625 -1.176 1 97.75 18 ASN B C 1
ATOM 1510 O O . ASN B 1 18 ? -0.707 -12.789 -2.156 1 97.75 18 ASN B O 1
ATOM 1514 N N . GLY B 1 19 ? -2.406 -11.672 -1.126 1 97.94 19 GLY B N 1
ATOM 1515 C CA . GLY B 1 19 ? -2.758 -10.953 -2.34 1 97.94 19 GLY B CA 1
ATOM 1516 C C . GLY B 1 19 ? -3.551 -11.797 -3.322 1 97.94 19 GLY B C 1
ATOM 1517 O O . GLY B 1 19 ? -3.836 -12.969 -3.059 1 97.94 19 GLY B O 1
ATOM 1518 N N . VAL B 1 20 ? -3.9 -11.227 -4.449 1 98.06 20 VAL B N 1
ATOM 1519 C CA . VAL B 1 20 ? -4.742 -11.891 -5.445 1 98.06 20 VAL B CA 1
ATOM 1520 C C . VAL B 1 20 ? -3.961 -13.023 -6.109 1 98.06 20 VAL B C 1
ATOM 1522 O O . VAL B 1 20 ? -4.434 -14.164 -6.168 1 98.06 20 VAL B O 1
ATOM 1525 N N . ALA B 1 21 ? -2.775 -12.719 -6.523 1 96.5 21 ALA B N 1
ATOM 1526 C CA . ALA B 1 21 ? -1.973 -13.711 -7.238 1 96.5 21 ALA B CA 1
ATOM 1527 C C . ALA B 1 21 ? -1.578 -14.859 -6.316 1 96.5 21 ALA B C 1
ATOM 1529 O O . ALA B 1 21 ? -1.479 -16.016 -6.754 1 96.5 21 ALA B O 1
ATOM 1530 N N . GLY B 1 22 ? -1.446 -14.578 -5.039 1 96.88 22 GLY B N 1
ATOM 1531 C CA . GLY B 1 22 ? -1.013 -15.578 -4.078 1 96.88 22 GLY B CA 1
ATOM 1532 C C . GLY B 1 22 ? -2.154 -16.406 -3.531 1 96.88 22 GLY B C 1
ATOM 1533 O O . GLY B 1 22 ? -1.938 -17.297 -2.705 1 96.88 22 GLY B O 1
ATOM 1534 N N . THR B 1 23 ? -3.32 -16.125 -3.945 1 97.44 23 THR B N 1
ATOM 1535 C CA . THR B 1 23 ? -4.496 -16.875 -3.518 1 97.44 23 THR B CA 1
ATOM 1536 C C . THR B 1 23 ? -5.047 -17.719 -4.664 1 97.44 23 THR B C 1
ATOM 1538 O O . THR B 1 23 ? -5.754 -17.203 -5.535 1 97.44 23 THR B O 1
ATOM 1541 N N . GLY B 1 24 ? -4.715 -19.016 -4.613 1 95.19 24 GLY B N 1
ATOM 1542 C CA . GLY B 1 24 ? -5.211 -19.922 -5.641 1 95.19 24 GLY B CA 1
ATOM 1543 C C . GLY B 1 24 ? -6.48 -20.641 -5.238 1 95.19 24 GLY B C 1
ATOM 1544 O O . GLY B 1 24 ? -6.91 -20.547 -4.086 1 95.19 24 GLY B O 1
ATOM 1545 N N . LEU B 1 25 ? -7.062 -21.297 -6.172 1 94.25 25 LEU B N 1
ATOM 1546 C CA . LEU B 1 25 ? -8.289 -22.031 -5.918 1 94.25 25 LEU B CA 1
ATOM 1547 C C . LEU B 1 25 ? -8.07 -23.109 -4.863 1 94.25 25 LEU B C 1
ATOM 1549 O O . LEU B 1 25 ? -8.922 -23.328 -4 1 94.25 25 LEU B O 1
ATOM 1553 N N . ALA B 1 26 ? -6.973 -23.75 -4.965 1 94.81 26 ALA B N 1
ATOM 1554 C CA . ALA B 1 26 ? -6.664 -24.797 -3.992 1 94.81 26 ALA B CA 1
ATOM 1555 C C . ALA B 1 26 ? -6.594 -24.234 -2.578 1 94.81 26 ALA B C 1
ATOM 1557 O O . ALA B 1 26 ? -7.094 -24.844 -1.632 1 94.81 26 ALA B O 1
ATOM 1558 N N . ASP B 1 27 ? -5.945 -23.047 -2.434 1 94.81 27 ASP B N 1
ATOM 1559 C CA . ASP B 1 27 ? -5.867 -22.375 -1.144 1 94.81 27 ASP B CA 1
ATOM 1560 C C . ASP B 1 27 ? -7.262 -22.062 -0.607 1 94.81 27 ASP B C 1
ATOM 1562 O O . ASP B 1 27 ? -7.531 -22.234 0.584 1 94.81 27 ASP B O 1
ATOM 1566 N N . LEU B 1 28 ? -8.102 -21.594 -1.489 1 96.12 28 LEU B N 1
ATOM 1567 C CA . LEU B 1 28 ? -9.453 -21.188 -1.122 1 96.12 28 LEU B CA 1
ATOM 1568 C C . LEU B 1 28 ? -10.266 -22.391 -0.65 1 96.12 28 LEU B C 1
ATOM 1570 O O . LEU B 1 28 ? -10.992 -22.297 0.344 1 96.12 28 LEU B O 1
ATOM 1574 N N . LEU B 1 29 ? -10.086 -23.516 -1.355 1 96.06 29 LEU B N 1
ATOM 1575 C CA . LEU B 1 29 ? -10.805 -24.734 -1.007 1 96.06 29 LEU B CA 1
ATOM 1576 C C . LEU B 1 29 ? -10.344 -25.281 0.342 1 96.06 29 LEU B C 1
ATOM 1578 O O . LEU B 1 29 ? -11.164 -25.625 1.188 1 96.06 29 LEU B O 1
ATOM 1582 N N . GLU B 1 30 ? -9.109 -25.266 0.534 1 96.81 30 GLU B N 1
ATOM 1583 C CA . GLU B 1 30 ? -8.539 -25.766 1.778 1 96.81 30 GLU B CA 1
ATOM 1584 C C . GLU B 1 30 ? -8.93 -24.891 2.963 1 96.81 30 GLU B C 1
ATOM 1586 O O . GLU B 1 30 ? -9.359 -25.391 4 1 96.81 30 GLU B O 1
ATOM 1591 N N . HIS B 1 31 ? -8.867 -23.641 2.797 1 97.06 31 HIS B N 1
ATOM 1592 C CA . HIS B 1 31 ? -9.133 -22.703 3.889 1 97.06 31 HIS B CA 1
ATOM 1593 C C . HIS B 1 31 ? -10.617 -22.656 4.219 1 97.06 31 HIS B C 1
ATOM 1595 O O . HIS B 1 31 ? -11 -22.562 5.391 1 97.06 31 HIS B O 1
ATOM 1601 N N . SER B 1 32 ? -11.453 -22.688 3.207 1 96.81 32 SER B N 1
ATOM 1602 C CA . SER B 1 32 ? -12.891 -22.531 3.404 1 96.81 32 SER B CA 1
ATOM 1603 C C . SER B 1 32 ? -13.547 -23.844 3.807 1 96.81 32 SER B C 1
ATOM 1605 O O . SER B 1 32 ? -14.68 -23.859 4.285 1 96.81 32 SER B O 1
ATOM 1607 N N . GLY B 1 33 ? -12.93 -24.953 3.441 1 96.94 33 GLY B N 1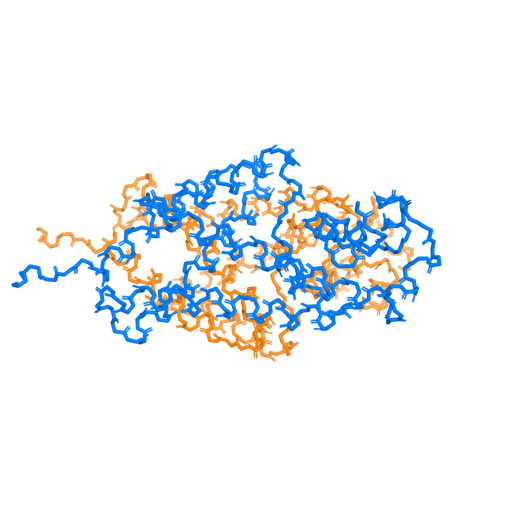
ATOM 1608 C CA . GLY B 1 33 ? -13.516 -26.266 3.686 1 96.94 33 GLY B CA 1
ATOM 1609 C C . GLY B 1 33 ? -14.672 -26.578 2.748 1 96.94 33 GLY B C 1
ATOM 1610 O O . GLY B 1 33 ? -15.578 -27.328 3.105 1 96.94 33 GLY B O 1
ATOM 1611 N N . THR B 1 34 ? -14.664 -25.938 1.593 1 95.06 34 THR B N 1
ATOM 1612 C CA . THR B 1 34 ? -15.727 -26.141 0.618 1 95.06 34 THR B CA 1
ATOM 1613 C C . THR B 1 34 ? -15.234 -27 -0.549 1 95.06 34 THR B C 1
ATOM 1615 O O . THR B 1 34 ? -14.023 -27.094 -0.786 1 95.06 34 THR B O 1
ATOM 1618 N N . ALA B 1 35 ? -16.188 -27.641 -1.2 1 93.06 35 ALA B N 1
ATOM 1619 C CA . ALA B 1 35 ? -15.859 -28.438 -2.381 1 93.06 35 ALA B CA 1
ATOM 1620 C C . ALA B 1 35 ? -15.656 -27.547 -3.604 1 93.06 35 ALA B C 1
ATOM 1622 O O . ALA B 1 35 ? -16.219 -26.438 -3.682 1 93.06 35 ALA B O 1
ATOM 1623 N N . ARG B 1 36 ? -14.844 -28.047 -4.492 1 94.06 36 ARG B N 1
ATOM 1624 C CA . ARG B 1 36 ? -14.547 -27.328 -5.73 1 94.06 36 ARG B CA 1
ATOM 1625 C C . ARG B 1 36 ? -15.828 -26.953 -6.465 1 94.06 36 ARG B C 1
ATOM 1627 O O . ARG B 1 36 ? -15.953 -25.828 -6.965 1 94.06 36 ARG B O 1
ATOM 1634 N N . ARG B 1 37 ? -16.766 -27.812 -6.504 1 93.69 37 ARG B N 1
ATOM 1635 C CA . ARG B 1 37 ? -18.031 -27.578 -7.184 1 93.69 37 ARG B CA 1
ATOM 1636 C C . ARG B 1 37 ? -18.75 -26.375 -6.586 1 93.69 37 ARG B C 1
ATOM 1638 O O . ARG B 1 37 ? -19.422 -25.625 -7.297 1 93.69 37 ARG B O 1
ATOM 1645 N N . SER B 1 38 ? -18.594 -26.219 -5.336 1 94.5 38 SER B N 1
ATOM 1646 C CA . SER B 1 38 ? -19.25 -25.125 -4.629 1 94.5 38 SER B CA 1
ATOM 1647 C C . SER B 1 38 ? -18.75 -23.766 -5.121 1 94.5 38 SER B C 1
ATOM 1649 O O . SER B 1 38 ? -19.5 -22.797 -5.176 1 94.5 38 SER B O 1
ATOM 1651 N N . VAL B 1 39 ? -17.484 -23.656 -5.469 1 94.44 39 VAL B N 1
ATOM 1652 C CA . VAL B 1 39 ? -16.922 -22.391 -5.957 1 94.44 39 VAL B CA 1
ATOM 1653 C C . VAL B 1 39 ? -17.625 -21.984 -7.246 1 94.44 39 VAL B C 1
ATOM 1655 O O . VAL B 1 39 ? -18.062 -20.828 -7.379 1 94.44 39 VAL B O 1
ATOM 1658 N N . TYR B 1 40 ? -17.844 -22.922 -8.125 1 94.56 40 TYR B N 1
ATOM 1659 C CA . TYR B 1 40 ? -18.344 -22.578 -9.445 1 94.56 40 TYR B CA 1
ATOM 1660 C C . TYR B 1 40 ? -19.859 -22.406 -9.422 1 94.56 40 TYR B C 1
ATOM 1662 O O . TYR B 1 40 ? -20.422 -21.672 -10.242 1 94.56 40 TYR B O 1
ATOM 1670 N N . VAL B 1 41 ? -20.516 -23.094 -8.469 1 96.44 41 VAL B N 1
ATOM 1671 C CA . VAL B 1 41 ? -21.953 -22.875 -8.273 1 96.44 41 VAL B CA 1
ATOM 1672 C C . VAL B 1 41 ? -22.203 -21.469 -7.75 1 96.44 41 VAL B C 1
ATOM 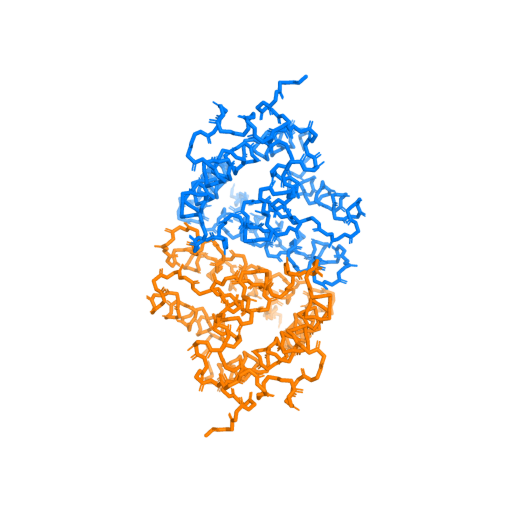1674 O O . VAL B 1 41 ? -23.125 -20.781 -8.211 1 96.44 41 VAL B O 1
ATOM 1677 N N . ASN B 1 42 ? -21.359 -21.047 -6.863 1 97.44 42 ASN B N 1
ATOM 1678 C CA . ASN B 1 42 ? -21.562 -19.75 -6.207 1 97.44 42 ASN B CA 1
ATOM 1679 C C . ASN B 1 42 ? -20.906 -18.609 -6.988 1 97.44 42 ASN B C 1
ATOM 1681 O O . ASN B 1 42 ? -21.375 -17.469 -6.934 1 97.44 42 ASN B O 1
ATOM 1685 N N . PHE B 1 43 ? -19.828 -18.953 -7.707 1 97.94 43 PHE B N 1
ATOM 1686 C CA . PHE B 1 43 ? -19.078 -17.984 -8.484 1 97.94 43 PHE B CA 1
ATOM 1687 C C . PHE B 1 43 ? -18.703 -18.562 -9.852 1 97.94 43 PHE B C 1
ATOM 1689 O O . PHE B 1 43 ? -17.547 -18.906 -10.102 1 97.94 43 PHE B O 1
ATOM 1696 N N . PRO B 1 44 ? -19.625 -18.469 -10.742 1 96.69 44 PRO B N 1
ATOM 1697 C CA . PRO B 1 44 ? -19.422 -19.062 -12.062 1 96.69 44 PRO B CA 1
ATOM 1698 C C . PRO B 1 44 ? -18.281 -18.406 -12.828 1 96.69 44 PRO B C 1
ATOM 1700 O O . PRO B 1 44 ? -17.656 -19.047 -13.672 1 96.69 44 PRO B O 1
ATOM 1703 N N . GLY B 1 45 ? -17.984 -17.156 -12.508 1 95.5 45 GLY B N 1
ATOM 1704 C CA . GLY B 1 45 ? -16.859 -16.469 -13.148 1 95.5 45 GLY B CA 1
ATOM 1705 C C . GLY B 1 45 ? -15.516 -16.844 -12.562 1 95.5 45 GLY B C 1
ATOM 1706 O O . GLY B 1 45 ? -14.484 -16.312 -12.969 1 95.5 45 GLY B O 1
ATOM 1707 N N . GLY B 1 46 ? -15.594 -17.719 -11.539 1 94.94 46 GLY B N 1
ATOM 1708 C CA . GLY B 1 46 ? -14.359 -18.266 -11 1 94.94 46 GLY B CA 1
ATOM 1709 C C . GLY B 1 46 ? -13.711 -17.359 -9.977 1 94.94 46 GLY B C 1
ATOM 1710 O O . GLY B 1 46 ? -14.391 -16.609 -9.273 1 94.94 46 GLY B O 1
ATOM 1711 N N . LYS B 1 47 ? -12.43 -17.5 -9.852 1 94.69 47 LYS B N 1
ATOM 1712 C CA . LYS B 1 47 ? -11.625 -16.812 -8.844 1 94.69 47 LYS B CA 1
ATOM 1713 C C . LYS B 1 47 ? -11.805 -15.305 -8.93 1 94.69 47 LYS B C 1
ATOM 1715 O O . LYS B 1 47 ? -11.953 -14.625 -7.91 1 94.69 47 LYS B O 1
ATOM 1720 N N . SER B 1 48 ? -11.781 -14.773 -10.125 1 95.38 48 SER B N 1
ATOM 1721 C CA . SER B 1 48 ? -11.883 -13.328 -10.297 1 95.38 48 SER B CA 1
ATOM 1722 C C . SER B 1 48 ? -13.18 -12.781 -9.711 1 95.38 48 SER B C 1
ATOM 1724 O O . SER B 1 48 ? -13.18 -11.742 -9.047 1 95.38 48 SER B O 1
ATOM 1726 N N . GLU B 1 49 ? -14.234 -13.469 -10.008 1 97.44 49 GLU B N 1
ATOM 1727 C CA . GLU B 1 49 ? -15.516 -13.07 -9.438 1 97.44 49 GLU B CA 1
ATOM 1728 C C . GLU B 1 49 ? -15.5 -13.164 -7.914 1 97.44 49 GLU B C 1
ATOM 1730 O O . GLU B 1 49 ? -16.031 -12.289 -7.23 1 97.44 49 GLU B O 1
ATOM 1735 N N . LEU B 1 50 ? -14.945 -14.211 -7.398 1 98.06 50 LEU B N 1
ATOM 1736 C CA . LEU B 1 50 ? -14.844 -14.391 -5.957 1 98.06 50 LEU B CA 1
ATOM 1737 C C . LEU B 1 50 ? -14 -13.289 -5.328 1 98.06 50 LEU B C 1
ATOM 1739 O O . LEU B 1 50 ? -14.375 -12.727 -4.297 1 98.06 50 LEU B O 1
ATOM 1743 N N . MET B 1 51 ? -12.898 -12.898 -5.93 1 98.25 51 MET B N 1
ATOM 1744 C CA . MET B 1 51 ? -12.055 -11.836 -5.414 1 98.25 51 MET B CA 1
ATOM 1745 C C . MET B 1 51 ? -12.789 -10.492 -5.434 1 98.25 51 MET B C 1
ATOM 1747 O O . MET B 1 51 ? -12.641 -9.688 -4.512 1 98.25 51 MET B O 1
ATOM 1751 N N . THR B 1 52 ? -13.492 -10.297 -6.484 1 98.62 52 THR B N 1
ATOM 1752 C CA . THR B 1 52 ? -14.266 -9.062 -6.613 1 98.62 52 THR B CA 1
ATOM 1753 C C . THR B 1 52 ? -15.289 -8.953 -5.484 1 98.62 52 THR B C 1
ATOM 1755 O O . THR B 1 52 ? -15.367 -7.922 -4.812 1 98.62 52 THR B O 1
ATOM 1758 N N . GLU B 1 53 ? -15.969 -10.016 -5.273 1 98.62 53 GLU B N 1
ATOM 1759 C CA . GLU B 1 53 ? -16.984 -10.023 -4.223 1 98.62 53 GLU B CA 1
ATOM 1760 C C . GLU B 1 53 ? -16.344 -9.945 -2.84 1 98.62 53 GLU B C 1
ATOM 1762 O O . GLU B 1 53 ? -16.875 -9.297 -1.938 1 98.62 53 GLU B O 1
ATOM 1767 N N . ALA B 1 54 ? -15.281 -10.641 -2.666 1 98.81 54 ALA B N 1
ATOM 1768 C CA . ALA B 1 54 ? -14.547 -10.562 -1.407 1 98.81 54 ALA B CA 1
ATOM 1769 C C . ALA B 1 54 ? -14.094 -9.133 -1.122 1 98.81 54 ALA B C 1
ATOM 1771 O O . ALA B 1 54 ? -14.195 -8.656 0.01 1 98.81 54 ALA B O 1
ATOM 1772 N N . THR B 1 55 ? -13.625 -8.43 -2.156 1 98.81 55 THR B N 1
ATOM 1773 C CA . THR B 1 55 ? -13.18 -7.047 -2.014 1 98.81 55 THR B CA 1
ATOM 1774 C C . THR B 1 55 ? -14.344 -6.141 -1.631 1 98.81 55 THR B C 1
ATOM 1776 O O . THR B 1 55 ? -14.227 -5.328 -0.714 1 98.81 55 THR B O 1
ATOM 1779 N N . ARG B 1 56 ? -15.438 -6.348 -2.303 1 98.62 56 ARG B N 1
ATOM 1780 C CA . ARG B 1 56 ? -16.625 -5.562 -2.016 1 98.62 56 ARG B CA 1
ATOM 1781 C C . ARG B 1 56 ? -17.094 -5.785 -0.582 1 98.62 56 ARG B C 1
ATOM 1783 O O . ARG B 1 56 ? -17.406 -4.824 0.129 1 98.62 56 ARG B O 1
ATOM 1790 N N . THR B 1 57 ? -17.125 -7.016 -0.196 1 98.62 57 THR B N 1
ATOM 1791 C CA . THR B 1 57 ? -17.562 -7.367 1.147 1 98.62 57 THR B CA 1
ATOM 1792 C C . THR B 1 57 ? -16.594 -6.828 2.197 1 98.62 57 THR B C 1
ATOM 1794 O O . THR B 1 57 ? -17.031 -6.297 3.225 1 98.62 57 THR B O 1
ATOM 1797 N N . ALA B 1 58 ? -15.352 -6.957 1.968 1 98.5 58 ALA B N 1
ATOM 1798 C CA . ALA B 1 58 ? -14.344 -6.41 2.875 1 98.5 58 ALA B CA 1
ATOM 1799 C C . ALA B 1 58 ? -14.508 -4.902 3.035 1 98.5 58 ALA B C 1
ATOM 1801 O O . ALA B 1 58 ? -14.406 -4.375 4.145 1 98.5 58 ALA B O 1
ATOM 1802 N N . GLY B 1 59 ? -14.742 -4.207 1.897 1 98.06 59 GLY B N 1
ATOM 1803 C CA . GLY B 1 59 ? -15 -2.777 1.951 1 98.06 59 GLY B CA 1
ATOM 1804 C C . GLY B 1 59 ? -16.188 -2.414 2.832 1 98.06 59 GLY B C 1
ATOM 1805 O O . GLY B 1 59 ? -16.094 -1.496 3.648 1 98.06 59 GLY B O 1
ATOM 1806 N N . ARG B 1 60 ? -17.219 -3.162 2.717 1 96.12 60 ARG B N 1
ATOM 1807 C CA . ARG B 1 60 ? -18.406 -2.916 3.512 1 96.12 60 ARG B CA 1
ATOM 1808 C C . ARG B 1 60 ? -18.141 -3.152 4.992 1 96.12 60 ARG B C 1
ATOM 1810 O O . ARG B 1 60 ? -18.625 -2.402 5.844 1 96.12 60 ARG B O 1
ATOM 1817 N N . LEU B 1 61 ? -17.406 -4.168 5.289 1 94.19 61 LEU B N 1
ATOM 1818 C CA . LEU B 1 61 ? -17.062 -4.473 6.672 1 94.19 61 LEU B CA 1
ATOM 1819 C C . LEU B 1 61 ? -16.234 -3.352 7.281 1 94.19 61 LEU B C 1
ATOM 1821 O O . LEU B 1 61 ? -16.453 -2.945 8.422 1 94.19 61 LEU B O 1
ATOM 1825 N N . MET B 1 62 ? -15.328 -2.844 6.531 1 92.25 62 MET B N 1
ATOM 1826 C CA . MET B 1 62 ? -14.469 -1.768 7.016 1 92.25 62 MET B CA 1
ATOM 1827 C C . MET B 1 62 ? -15.25 -0.465 7.152 1 92.25 62 MET B C 1
ATOM 1829 O O . MET B 1 62 ? -15.039 0.298 8.094 1 92.25 62 MET B O 1
ATOM 1833 N N . ASP B 1 63 ? -16.188 -0.259 6.246 1 89.81 63 ASP B N 1
ATOM 1834 C CA . ASP B 1 63 ? -17.078 0.886 6.352 1 89.81 63 ASP B CA 1
ATOM 1835 C C . ASP B 1 63 ? -17.859 0.854 7.668 1 89.81 63 ASP B C 1
ATOM 1837 O O . ASP B 1 63 ? -18 1.881 8.336 1 89.81 63 ASP B O 1
ATOM 1841 N N . SER B 1 64 ? -18.312 -0.251 7.953 1 86.12 64 SER B N 1
ATOM 1842 C CA . SER B 1 64 ? -19.094 -0.417 9.172 1 86.12 64 SER B CA 1
ATOM 1843 C C . SER B 1 64 ? -18.25 -0.177 10.414 1 86.12 64 SER B C 1
ATOM 1845 O O . SER B 1 64 ? -18.734 0.402 11.391 1 86.12 64 SER B O 1
ATOM 1847 N N . THR B 1 65 ? -17.047 -0.573 10.344 1 80.38 65 THR B N 1
ATOM 1848 C CA . THR B 1 65 ? -16.109 -0.353 11.438 1 80.38 65 THR B CA 1
ATOM 1849 C C . THR B 1 65 ? -15.828 1.137 11.625 1 80.38 65 THR B C 1
ATOM 1851 O O . THR B 1 65 ? -15.875 1.651 12.742 1 80.38 65 THR B O 1
ATOM 1854 N N . LEU B 1 66 ? -15.703 1.806 10.492 1 78.81 66 LEU B N 1
ATOM 1855 C CA . LEU B 1 66 ? -15.438 3.24 10.523 1 78.81 66 LEU B CA 1
ATOM 1856 C C . LEU B 1 66 ? -16.641 4.008 11.047 1 78.81 66 LEU B C 1
ATOM 1858 O O . LEU B 1 66 ? -16.5 4.934 11.844 1 78.81 66 LEU B O 1
ATOM 1862 N N . ALA B 1 67 ? -17.766 3.562 10.68 1 80 67 ALA B N 1
ATOM 1863 C CA . ALA B 1 67 ? -19 4.195 11.125 1 80 67 ALA B CA 1
ATOM 1864 C C . ALA B 1 67 ? -19.203 3.992 12.625 1 80 67 ALA B C 1
ATOM 1866 O O . ALA B 1 67 ? -19.625 4.91 13.328 1 80 67 ALA B O 1
ATOM 1867 N N . SER B 1 68 ? -18.906 2.857 13.086 1 76.81 68 SER B N 1
ATOM 1868 C CA . SER B 1 68 ? -19.047 2.539 14.508 1 76.81 68 SER B CA 1
ATOM 1869 C C . SER B 1 68 ? -18.078 3.354 15.359 1 76.81 68 SER B C 1
ATOM 1871 O O . SER B 1 68 ? -18.453 3.846 16.422 1 76.81 68 SER B O 1
ATOM 1873 N N . ILE B 1 69 ? -16.938 3.516 14.867 1 71.19 69 ILE B N 1
ATOM 1874 C CA . ILE B 1 69 ? -15.914 4.293 15.562 1 71.19 69 ILE B CA 1
ATOM 1875 C C . ILE B 1 69 ? -16.344 5.754 15.641 1 71.19 69 ILE B C 1
ATOM 1877 O O . ILE B 1 69 ? -16.234 6.383 16.688 1 71.19 69 ILE B O 1
ATOM 1881 N N . ALA B 1 70 ? -16.875 6.289 14.594 1 69.81 70 ALA B N 1
ATOM 1882 C CA . ALA B 1 70 ? -17.328 7.676 14.531 1 69.81 70 ALA B CA 1
ATOM 1883 C C . ALA B 1 70 ? -18.484 7.918 15.492 1 69.81 70 ALA B C 1
ATOM 1885 O O . ALA B 1 70 ? -18.578 8.984 16.109 1 69.81 70 ALA B O 1
ATOM 1886 N N . ALA B 1 71 ? -19.297 6.906 15.719 1 71.56 71 ALA B N 1
ATOM 1887 C CA . ALA B 1 71 ? -20.469 7.02 16.578 1 71.56 71 ALA B CA 1
ATOM 1888 C C . ALA B 1 71 ? -20.094 6.961 18.047 1 71.56 71 ALA B C 1
ATOM 1890 O O . ALA B 1 71 ? -20.797 7.496 18.906 1 71.56 71 ALA B O 1
ATOM 1891 N N . GLY B 1 72 ? -19.031 6.395 18.312 1 67.69 72 GLY B N 1
ATOM 1892 C CA . GLY B 1 72 ? -18.625 6.176 19.703 1 67.69 72 GLY B CA 1
ATOM 1893 C C . GLY B 1 72 ? -18.031 7.41 20.344 1 67.69 72 GLY B C 1
ATOM 1894 O O . GLY B 1 72 ? -17.703 7.395 21.531 1 67.69 72 GLY B O 1
ATOM 1895 N N . GLY B 1 73 ? -18.031 8.547 19.75 1 61.03 73 GLY B N 1
ATOM 1896 C CA . GLY B 1 73 ? -17.656 9.82 20.344 1 61.03 73 GLY B CA 1
ATOM 1897 C C . GLY B 1 73 ? -16.172 10 20.484 1 61.03 73 GLY B C 1
ATOM 1898 O O . GLY B 1 73 ? -15.695 11.078 20.844 1 61.03 73 GLY B O 1
ATOM 1899 N N . GLY B 1 74 ? -15.398 8.898 20.344 1 64.56 74 GLY B N 1
ATOM 1900 C CA . GLY B 1 74 ? -13.953 9.055 20.484 1 64.56 74 GLY B CA 1
ATOM 1901 C C . GLY B 1 74 ? -13.297 9.641 19.25 1 64.56 74 GLY B C 1
ATOM 1902 O O . GLY B 1 74 ? -13.969 10.234 18.406 1 64.56 74 GLY B O 1
ATOM 1903 N N . GLN B 1 75 ? -12.016 9.711 19.328 1 82.44 75 GLN B N 1
ATOM 1904 C CA . GLN B 1 75 ? -11.211 10.117 18.188 1 82.44 75 GLN B CA 1
ATOM 1905 C C . GLN B 1 75 ? -11.18 9.016 17.125 1 82.44 75 GLN B C 1
ATOM 1907 O O . GLN B 1 75 ? -10.414 8.055 17.234 1 82.44 75 GLN B O 1
ATOM 1912 N N . PRO B 1 76 ? -12.062 9.148 16.234 1 85.81 76 PRO B N 1
ATOM 1913 C CA . PRO B 1 76 ? -12.281 8.07 15.266 1 85.81 76 PRO B CA 1
ATOM 1914 C C . PRO B 1 76 ? -10.977 7.551 14.656 1 85.81 76 PRO B C 1
ATOM 1916 O O . PRO B 1 76 ? -10.805 6.34 14.484 1 85.81 76 PRO B O 1
ATOM 1919 N N . LEU B 1 77 ? -10.055 8.445 14.406 1 92.12 77 LEU B N 1
ATOM 1920 C CA . LEU B 1 77 ? -8.797 8.031 13.789 1 92.12 77 LEU B CA 1
ATOM 1921 C C . LEU B 1 77 ? -7.984 7.168 14.742 1 92.12 77 LEU B C 1
ATOM 1923 O O . LEU B 1 77 ? -7.398 6.164 14.336 1 92.12 77 LEU B O 1
ATOM 1927 N N . VAL B 1 78 ? -8 7.48 16.031 1 93.62 78 VAL B N 1
ATOM 1928 C CA . VAL B 1 78 ? -7.273 6.727 17.047 1 93.62 78 VAL B CA 1
ATOM 1929 C C . VAL B 1 78 ? -7.898 5.344 17.203 1 93.62 78 VAL B C 1
ATOM 1931 O O . VAL B 1 78 ? -7.191 4.336 17.25 1 93.62 78 VAL B O 1
ATOM 1934 N N . ALA B 1 79 ? -9.203 5.332 17.25 1 91.81 79 ALA B N 1
ATOM 1935 C CA . ALA B 1 79 ? -9.906 4.062 17.406 1 91.81 79 ALA B CA 1
ATOM 1936 C C . ALA B 1 79 ? -9.68 3.154 16.188 1 91.81 79 ALA B C 1
ATOM 1938 O O . ALA B 1 79 ? -9.508 1.942 16.344 1 91.81 79 ALA B O 1
ATOM 1939 N N . PHE B 1 80 ? -9.672 3.75 15.07 1 93.25 80 PHE B N 1
ATOM 1940 C CA . PHE B 1 80 ? -9.43 2.984 13.852 1 93.25 80 PHE B CA 1
ATOM 1941 C C . PHE B 1 80 ? -8.008 2.445 13.82 1 93.25 80 PHE B C 1
ATOM 1943 O O . PHE B 1 80 ? -7.789 1.276 13.5 1 93.25 80 PHE B O 1
ATOM 1950 N N . ALA B 1 81 ? -7.055 3.23 14.172 1 95.62 81 ALA B N 1
ATOM 1951 C CA . ALA B 1 81 ? -5.66 2.801 14.25 1 95.62 81 ALA B CA 1
ATOM 1952 C C . ALA B 1 81 ? -5.488 1.687 15.281 1 95.62 81 ALA B C 1
ATOM 1954 O O . ALA B 1 81 ? -4.73 0.739 15.055 1 95.62 81 ALA B O 1
ATOM 1955 N N . ASP B 1 82 ? -6.18 1.738 16.406 1 94.75 82 ASP B N 1
ATOM 1956 C CA . ASP B 1 82 ? -6.102 0.711 17.438 1 94.75 82 ASP B CA 1
ATOM 1957 C C . ASP B 1 82 ? -6.648 -0.622 16.922 1 94.75 82 ASP B C 1
ATOM 1959 O O . ASP B 1 82 ? -6.113 -1.683 17.25 1 94.75 82 ASP B O 1
ATOM 1963 N N . SER B 1 83 ? -7.723 -0.533 16.172 1 93.88 83 SER B N 1
ATOM 1964 C CA . SER B 1 83 ? -8.258 -1.745 15.562 1 93.88 83 SER B CA 1
ATOM 1965 C C . SER B 1 83 ? -7.254 -2.381 14.609 1 93.88 83 SER B C 1
ATOM 1967 O O . SER B 1 83 ? -7.09 -3.602 14.594 1 93.88 83 SER B O 1
ATOM 1969 N N . TRP B 1 84 ? -6.531 -1.584 13.844 1 96.56 84 TRP B N 1
ATOM 1970 C CA . TRP B 1 84 ? -5.492 -2.086 12.953 1 96.56 84 TRP B CA 1
ATOM 1971 C C . TRP B 1 84 ? -4.348 -2.709 13.742 1 96.56 84 TRP B C 1
ATOM 1973 O O . TRP B 1 84 ? -3.848 -3.779 13.391 1 96.56 84 TRP B O 1
ATOM 1983 N N . LYS B 1 85 ? -3.961 -2.004 14.766 1 98.38 85 LYS B N 1
ATOM 1984 C CA . LYS B 1 85 ? -2.863 -2.533 15.57 1 98.38 85 LYS B CA 1
ATOM 1985 C C . LYS B 1 85 ? -3.215 -3.9 16.156 1 98.38 85 LYS B C 1
ATOM 1987 O O . LYS B 1 85 ? -2.367 -4.793 16.203 1 98.38 85 LYS B O 1
ATOM 1992 N N . GLN B 1 86 ? -4.43 -4.078 16.531 1 97.44 86 GLN B N 1
ATOM 1993 C CA . GLN B 1 86 ? -4.879 -5.375 17.031 1 97.44 86 GLN B CA 1
ATOM 1994 C C . GLN B 1 86 ? -4.809 -6.434 15.938 1 97.44 86 GLN B C 1
ATOM 1996 O O . GLN B 1 86 ? -4.328 -7.547 16.172 1 97.44 86 GLN B O 1
ATOM 2001 N N . THR B 1 87 ? -5.293 -6.102 14.773 1 97.25 87 THR B N 1
ATOM 2002 C CA . THR B 1 87 ? -5.258 -7.02 13.641 1 97.25 87 THR B CA 1
ATOM 2003 C C . THR B 1 87 ? -3.822 -7.402 13.297 1 97.25 87 THR B C 1
ATOM 2005 O O . THR B 1 87 ? -3.521 -8.578 13.078 1 97.25 87 THR B O 1
ATOM 2008 N N . LEU B 1 88 ? -2.934 -6.395 13.281 1 98.69 88 LEU B N 1
ATOM 2009 C CA . LEU B 1 88 ? -1.53 -6.613 12.953 1 98.69 88 LEU B CA 1
ATOM 2010 C C . LEU B 1 88 ? -0.872 -7.539 13.961 1 98.69 88 LEU B C 1
ATOM 2012 O O . LEU B 1 88 ? -0.223 -8.516 13.586 1 98.69 88 LEU B O 1
ATOM 2016 N N . ARG B 1 89 ? -1.104 -7.309 15.203 1 98.69 89 ARG B N 1
ATOM 2017 C CA . ARG B 1 89 ? -0.526 -8.141 16.25 1 98.69 89 ARG B CA 1
ATOM 2018 C C . ARG B 1 89 ? -1.116 -9.547 16.219 1 98.69 89 ARG B C 1
ATOM 2020 O O . ARG B 1 89 ? -0.385 -10.539 16.312 1 98.69 89 ARG B O 1
ATOM 2027 N N . ALA B 1 90 ? -2.412 -9.672 16.016 1 98.25 90 ALA B N 1
ATOM 2028 C CA . ALA B 1 90 ? -3.096 -10.961 16.047 1 98.25 90 ALA B CA 1
ATOM 2029 C C . ALA B 1 90 ? -2.662 -11.828 14.875 1 98.25 90 ALA B C 1
ATOM 2031 O O . ALA B 1 90 ? -2.697 -13.062 14.961 1 98.25 90 ALA B O 1
ATOM 2032 N N . SER B 1 91 ? -2.242 -11.227 13.812 1 98.12 91 SER B N 1
ATOM 2033 C CA . SER B 1 91 ? -1.84 -11.969 12.625 1 98.12 91 SER B CA 1
ATOM 2034 C C . SER B 1 91 ? -0.326 -12.141 12.562 1 98.12 91 SER B C 1
ATOM 2036 O O . SER B 1 91 ? 0.21 -12.625 11.562 1 98.12 91 SER B O 1
ATOM 2038 N N . ASP B 1 92 ? 0.377 -11.625 13.586 1 98.38 92 ASP B N 1
ATOM 2039 C CA . ASP B 1 92 ? 1.836 -11.602 13.578 1 98.38 92 ASP B CA 1
ATOM 2040 C C . ASP B 1 92 ? 2.363 -10.883 12.336 1 98.38 92 ASP B C 1
ATOM 2042 O O . ASP B 1 92 ? 3.273 -11.375 11.664 1 98.38 92 ASP B O 1
ATOM 2046 N N . TYR B 1 93 ? 1.617 -9.797 12 1 98.44 93 TYR B N 1
ATOM 2047 C CA . TYR B 1 93 ? 1.987 -8.891 10.93 1 98.44 93 TYR B CA 1
ATOM 2048 C C . TYR B 1 93 ? 1.953 -9.594 9.578 1 98.44 93 TYR B C 1
ATOM 2050 O O . TYR B 1 93 ? 2.809 -9.352 8.719 1 98.44 93 TYR B O 1
ATOM 2058 N N . ALA B 1 94 ? 0.957 -10.445 9.406 1 97.69 94 ALA B N 1
ATOM 2059 C CA . ALA B 1 94 ? 0.813 -11.18 8.148 1 97.69 94 ALA B CA 1
ATOM 2060 C C . ALA B 1 94 ? -0.398 -10.68 7.359 1 97.69 94 ALA B C 1
ATOM 2062 O O . ALA B 1 94 ? -0.534 -10.977 6.172 1 97.69 94 ALA B O 1
ATOM 2063 N N . ALA B 1 95 ? -1.302 -9.984 8.008 1 98 95 ALA B N 1
ATOM 2064 C CA . ALA B 1 95 ? -2.553 -9.586 7.371 1 98 95 ALA B CA 1
ATOM 2065 C C . ALA B 1 95 ? -2.607 -8.07 7.168 1 98 95 ALA B C 1
ATOM 2067 O O . ALA B 1 95 ? -2.609 -7.309 8.133 1 98 95 ALA B O 1
ATOM 2068 N N . GLY B 1 96 ? -2.6 -7.668 5.938 1 98.38 96 GLY B N 1
ATOM 2069 C CA . GLY B 1 96 ? -2.785 -6.27 5.582 1 98.38 96 GLY B CA 1
ATOM 2070 C C . GLY B 1 96 ? -4.195 -5.949 5.125 1 98.38 96 GLY B C 1
ATOM 2071 O O . GLY B 1 96 ? -5.137 -6.688 5.438 1 98.38 96 GLY B O 1
ATOM 2072 N N . CYS B 1 97 ? -4.367 -4.887 4.508 1 98.62 97 CYS B N 1
ATOM 2073 C CA . CYS B 1 97 ? -5.676 -4.438 4.039 1 98.62 97 CYS B CA 1
ATOM 2074 C C . CYS B 1 97 ? -6.094 -5.195 2.783 1 98.62 97 CYS B C 1
ATOM 2076 O O . CYS B 1 97 ? -5.383 -5.176 1.776 1 98.62 97 CYS B O 1
ATOM 2078 N N . PRO B 1 98 ? -7.234 -5.832 2.793 1 98.62 98 PRO B N 1
ATOM 2079 C CA . PRO B 1 98 ? -7.664 -6.578 1.608 1 98.62 98 PRO B CA 1
ATOM 2080 C C . PRO B 1 98 ? -7.953 -5.672 0.413 1 98.62 98 PRO B C 1
ATOM 2082 O O . PRO B 1 98 ? -7.852 -6.109 -0.736 1 98.62 98 PRO B O 1
ATOM 2085 N N . ILE B 1 99 ? -8.273 -4.41 0.667 1 98.88 99 ILE B N 1
ATOM 2086 C CA . ILE B 1 99 ? -8.555 -3.475 -0.417 1 98.88 99 ILE B CA 1
ATOM 2087 C C . ILE B 1 99 ? -7.25 -3.115 -1.131 1 98.88 99 ILE B C 1
ATOM 2089 O O . ILE B 1 99 ? -7.203 -3.078 -2.363 1 98.88 99 ILE B O 1
ATOM 2093 N N . VAL B 1 100 ? -6.211 -2.902 -0.351 1 98.88 100 VAL B N 1
ATOM 2094 C CA . VAL B 1 100 ? -4.891 -2.664 -0.925 1 98.88 100 VAL B CA 1
ATOM 2095 C C . VAL B 1 100 ? -4.453 -3.881 -1.737 1 98.88 100 VAL B C 1
ATOM 2097 O O . VAL B 1 100 ? -3.949 -3.74 -2.855 1 98.88 100 VAL B O 1
ATOM 2100 N N . ALA B 1 101 ? -4.652 -5.07 -1.19 1 98.62 101 ALA B N 1
ATOM 2101 C CA . ALA B 1 101 ? -4.289 -6.305 -1.884 1 98.62 101 ALA B CA 1
ATOM 2102 C C . ALA B 1 101 ? -4.988 -6.398 -3.236 1 98.62 101 ALA B C 1
ATOM 2104 O O . ALA B 1 101 ? -4.363 -6.754 -4.238 1 98.62 101 ALA B O 1
ATOM 2105 N N . ALA B 1 102 ? -6.281 -6.078 -3.24 1 98.75 102 ALA B N 1
ATOM 2106 C CA . ALA B 1 102 ? -7.051 -6.133 -4.48 1 98.75 102 ALA B CA 1
ATOM 2107 C C . ALA B 1 102 ? -6.562 -5.086 -5.477 1 98.75 102 ALA B C 1
ATOM 2109 O O . ALA B 1 102 ? -6.422 -5.371 -6.668 1 98.75 102 ALA B O 1
ATOM 2110 N N . ALA B 1 103 ? -6.277 -3.906 -4.984 1 98.81 103 ALA B N 1
ATOM 2111 C CA . ALA B 1 103 ? -5.801 -2.824 -5.844 1 98.81 103 ALA B CA 1
ATOM 2112 C C . ALA B 1 103 ? -4.508 -3.215 -6.555 1 98.81 103 ALA B C 1
ATOM 2114 O O . ALA B 1 103 ? -4.336 -2.936 -7.742 1 98.81 103 ALA B O 1
ATOM 2115 N N . LEU B 1 104 ? -3.664 -3.945 -5.871 1 98.5 104 LEU B N 1
ATOM 2116 C CA . LEU B 1 104 ? -2.34 -4.285 -6.383 1 98.5 104 LEU B CA 1
ATOM 2117 C C . LEU B 1 104 ? -2.391 -5.566 -7.211 1 98.5 104 LEU B C 1
ATOM 2119 O O . LEU B 1 104 ? -1.381 -5.973 -7.789 1 98.5 104 LEU B O 1
ATOM 2123 N N . GLY B 1 105 ? -3.586 -6.176 -7.293 1 98 105 GLY B N 1
ATOM 2124 C CA . GLY B 1 105 ? -3.74 -7.426 -8.023 1 98 105 GLY B CA 1
ATOM 2125 C C . GLY B 1 105 ? -4.438 -7.258 -9.359 1 98 105 GLY B C 1
ATOM 2126 O O . GLY B 1 105 ? -5.102 -8.18 -9.836 1 98 105 GLY B O 1
ATOM 2127 N N . ARG B 1 106 ? -4.312 -6.141 -9.969 1 97.56 106 ARG B N 1
ATOM 2128 C CA . ARG B 1 106 ? -5.082 -5.824 -11.164 1 97.56 106 ARG B CA 1
ATOM 2129 C C . ARG B 1 106 ? -4.746 -6.785 -12.305 1 97.56 106 ARG B C 1
ATOM 2131 O O . ARG B 1 106 ? -5.625 -7.176 -13.078 1 97.56 106 ARG B O 1
ATOM 2138 N N . THR B 1 107 ? -3.49 -7.211 -12.406 1 95.44 107 THR B N 1
ATOM 2139 C CA . THR B 1 107 ? -3.092 -8.125 -13.477 1 95.44 107 THR B CA 1
ATOM 2140 C C . THR B 1 107 ? -3.918 -9.406 -13.422 1 95.44 107 THR B C 1
ATOM 2142 O O . THR B 1 107 ? -4.355 -9.914 -14.461 1 95.44 107 THR B O 1
ATOM 2145 N N . GLU B 1 108 ? -4.238 -9.828 -12.258 1 95.06 108 GLU B N 1
ATOM 2146 C CA . GLU B 1 108 ? -4.938 -11.094 -12.078 1 95.06 108 GLU B CA 1
ATOM 2147 C C . GLU B 1 108 ? -6.449 -10.891 -12.023 1 95.06 108 GLU B C 1
ATOM 2149 O O . GLU B 1 108 ? -7.211 -11.758 -12.461 1 95.06 108 GLU B O 1
ATOM 2154 N N . SER B 1 109 ? -6.828 -9.805 -11.484 1 97.25 109 SER B N 1
ATOM 2155 C CA . SER B 1 109 ? -8.25 -9.539 -11.312 1 97.25 109 SER B CA 1
ATOM 2156 C C . SER B 1 109 ? -8.562 -8.055 -11.469 1 97.25 109 SER B C 1
ATOM 2158 O O . SER B 1 109 ? -8.719 -7.34 -10.477 1 97.25 109 SER B O 1
ATOM 2160 N N . PRO B 1 110 ? -8.742 -7.59 -12.695 1 97.81 110 PRO B N 1
ATOM 2161 C CA . PRO B 1 110 ? -9.023 -6.172 -12.922 1 97.81 110 PRO B CA 1
ATOM 2162 C C . PRO B 1 110 ? -10.289 -5.699 -12.219 1 97.81 110 PRO B C 1
ATOM 2164 O O . PRO B 1 110 ? -10.328 -4.586 -11.68 1 97.81 110 PRO B O 1
ATOM 2167 N N . SER B 1 111 ? -11.25 -6.574 -12.133 1 98.38 111 SER B N 1
ATOM 2168 C CA . SER B 1 111 ? -12.516 -6.191 -11.516 1 98.38 111 SER B CA 1
ATOM 2169 C C . SER B 1 111 ? -12.352 -5.98 -10.016 1 98.38 111 SER B C 1
ATOM 2171 O O . SER B 1 111 ? -12.953 -5.066 -9.445 1 98.38 111 SER B O 1
ATOM 2173 N N . ALA B 1 112 ? -11.578 -6.852 -9.367 1 98.62 112 ALA B N 1
ATOM 2174 C CA . ALA B 1 112 ? -11.312 -6.656 -7.945 1 98.62 112 ALA B CA 1
ATOM 2175 C C . ALA B 1 112 ? -10.602 -5.328 -7.699 1 98.62 112 ALA B C 1
ATOM 2177 O O . ALA B 1 112 ? -10.898 -4.629 -6.727 1 98.62 112 ALA B O 1
ATOM 2178 N N . ALA B 1 113 ? -9.688 -4.969 -8.578 1 98.75 113 ALA B N 1
ATOM 2179 C CA . ALA B 1 113 ? -8.969 -3.705 -8.461 1 98.75 113 ALA B CA 1
ATOM 2180 C C . ALA B 1 113 ? -9.914 -2.518 -8.648 1 98.75 113 ALA B C 1
ATOM 2182 O O . ALA B 1 113 ? -9.789 -1.505 -7.961 1 98.75 113 ALA B O 1
ATOM 2183 N N . ASP B 1 114 ? -10.82 -2.645 -9.578 1 98.69 114 ASP B N 1
ATOM 2184 C CA . ASP B 1 114 ? -11.812 -1.591 -9.781 1 98.69 114 ASP B CA 1
ATOM 2185 C C . ASP B 1 114 ? -12.664 -1.392 -8.531 1 98.69 114 ASP B C 1
ATOM 2187 O O . ASP B 1 114 ? -12.922 -0.258 -8.117 1 98.69 114 ASP B O 1
ATOM 2191 N N . VAL B 1 115 ? -13.039 -2.488 -7.973 1 98.81 115 VAL B N 1
ATOM 2192 C CA . VAL B 1 115 ? -13.852 -2.422 -6.758 1 98.81 115 VAL B CA 1
ATOM 2193 C C . VAL B 1 115 ? -13.031 -1.795 -5.629 1 98.81 115 VAL B C 1
ATOM 2195 O O . VAL B 1 115 ? -13.562 -1.014 -4.832 1 98.81 115 VAL B O 1
ATOM 2198 N N . ALA B 1 116 ? -11.773 -2.107 -5.543 1 98.88 116 ALA B N 1
ATOM 2199 C CA . ALA B 1 116 ? -10.906 -1.465 -4.559 1 98.88 116 ALA B CA 1
ATOM 2200 C C . ALA B 1 116 ? -10.906 0.051 -4.73 1 98.88 116 ALA B C 1
ATOM 2202 O O . ALA B 1 116 ? -10.992 0.793 -3.748 1 98.88 116 ALA B O 1
ATOM 2203 N N . GLY B 1 117 ? -10.812 0.491 -5.98 1 98.88 117 GLY B N 1
ATOM 2204 C CA . GLY B 1 117 ? -10.898 1.917 -6.258 1 98.88 117 GLY B CA 1
ATOM 2205 C C . GLY B 1 117 ? -12.203 2.539 -5.785 1 98.88 117 GLY B C 1
ATOM 2206 O O . GLY B 1 117 ? -12.203 3.637 -5.223 1 98.88 117 GLY B O 1
ATOM 2207 N N . GLU B 1 118 ? -13.242 1.848 -6.004 1 98.69 118 GLU B N 1
ATOM 2208 C CA . GLU B 1 118 ? -14.547 2.312 -5.555 1 98.69 118 GLU B CA 1
ATOM 2209 C C . GLU B 1 118 ? -14.609 2.398 -4.031 1 98.69 118 GLU B C 1
ATOM 2211 O O . GLU B 1 118 ? -15.164 3.352 -3.482 1 98.69 118 GLU B O 1
ATOM 2216 N N . VAL B 1 119 ? -14.078 1.431 -3.359 1 98.5 119 VAL B N 1
ATOM 2217 C CA . VAL B 1 119 ? -14.094 1.386 -1.901 1 98.5 119 VAL B CA 1
ATOM 2218 C C . VAL B 1 119 ? -13.273 2.545 -1.341 1 98.5 119 VAL B C 1
ATOM 2220 O O . VAL B 1 119 ? -13.742 3.281 -0.469 1 98.5 119 VAL B O 1
ATOM 2223 N N . PHE B 1 120 ? -12.07 2.762 -1.891 1 98.56 120 PHE B N 1
ATOM 2224 C CA . PHE B 1 120 ? -11.25 3.887 -1.461 1 98.56 120 PHE B CA 1
ATOM 2225 C C . PHE B 1 120 ? -11.969 5.207 -1.713 1 98.56 120 PHE B C 1
ATOM 2227 O O . PHE B 1 120 ? -11.938 6.109 -0.872 1 98.56 120 PHE B O 1
ATOM 2234 N N . GLY B 1 121 ? -12.57 5.285 -2.881 1 98.12 121 GLY B N 1
ATOM 2235 C CA . GLY B 1 121 ? -13.336 6.48 -3.197 1 98.12 121 GLY B CA 1
ATOM 2236 C C . GLY B 1 121 ? -14.453 6.75 -2.209 1 98.12 121 GLY B C 1
ATOM 2237 O O . GLY B 1 121 ? -14.656 7.891 -1.788 1 98.12 121 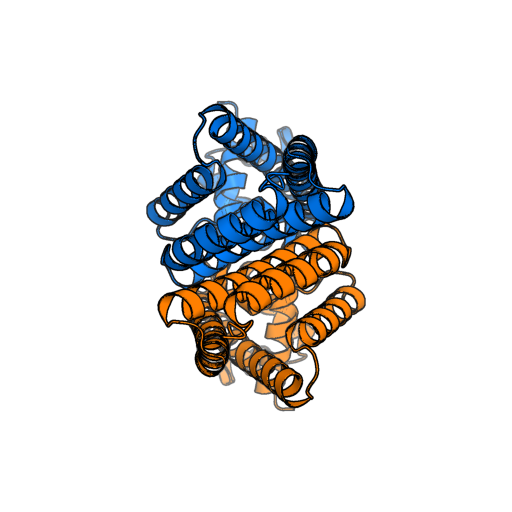GLY B O 1
ATOM 2238 N N . ALA B 1 122 ? -15.156 5.758 -1.846 1 96.94 122 ALA B N 1
ATOM 2239 C CA . ALA B 1 122 ? -16.266 5.891 -0.895 1 96.94 122 ALA B CA 1
ATOM 2240 C C . ALA B 1 122 ? -15.75 6.324 0.477 1 96.94 122 ALA B C 1
ATOM 2242 O O . ALA B 1 122 ? -16.359 7.172 1.132 1 96.94 122 ALA B O 1
ATOM 2243 N N . TRP B 1 123 ? -14.648 5.707 0.962 1 96 123 TRP B N 1
ATOM 2244 C CA . TRP B 1 123 ? -14.047 6.105 2.23 1 96 123 TRP B CA 1
ATOM 2245 C C . TRP B 1 123 ? -13.68 7.582 2.219 1 96 123 TRP B C 1
ATOM 2247 O O . TRP B 1 123 ? -13.969 8.312 3.172 1 96 123 TRP B O 1
ATOM 2257 N N . GLN B 1 124 ? -13.086 8.016 1.113 1 97 124 GLN B N 1
ATOM 2258 C CA . GLN B 1 124 ? -12.672 9.406 0.993 1 97 124 GLN B CA 1
ATOM 2259 C C . GLN B 1 124 ? -13.883 10.336 0.98 1 97 124 GLN B C 1
ATOM 2261 O O . GLN B 1 124 ? -13.859 11.398 1.605 1 97 124 GLN B O 1
ATOM 2266 N N . THR B 1 125 ? -14.914 9.922 0.302 1 96.44 125 THR B N 1
ATOM 2267 C CA . THR B 1 125 ? -16.125 10.719 0.218 1 96.44 125 THR B CA 1
ATOM 2268 C C . THR B 1 125 ? -16.75 10.891 1.598 1 96.44 125 THR B C 1
ATOM 2270 O O . THR B 1 125 ? -17.156 12 1.969 1 96.44 125 THR B O 1
ATOM 2273 N N . VAL B 1 126 ? -16.812 9.852 2.344 1 93.69 126 VAL B N 1
ATOM 2274 C CA . VAL B 1 126 ? -17.391 9.891 3.684 1 93.69 126 VAL B CA 1
ATOM 2275 C C . VAL B 1 126 ? -16.562 10.812 4.574 1 93.69 126 VAL B C 1
ATOM 2277 O O . VAL B 1 126 ? -17.109 11.672 5.266 1 93.69 126 VAL B O 1
ATOM 2280 N N . LEU B 1 127 ? -15.266 10.703 4.559 1 94.06 127 LEU B N 1
ATOM 2281 C CA . LEU B 1 127 ? -14.383 11.516 5.387 1 94.06 127 LEU B CA 1
ATOM 2282 C C . LEU B 1 127 ? -14.461 12.984 4.984 1 94.06 127 LEU B C 1
ATOM 2284 O O . LEU B 1 127 ? -14.531 13.859 5.844 1 94.06 127 LEU B O 1
ATOM 2288 N N . ALA B 1 128 ? -14.453 13.242 3.641 1 96.25 128 ALA B N 1
ATOM 2289 C CA . ALA B 1 128 ? -14.57 14.617 3.162 1 96.25 128 ALA B CA 1
ATOM 2290 C C . ALA B 1 128 ? -15.875 15.25 3.625 1 96.25 128 ALA B C 1
ATOM 2292 O O . ALA B 1 128 ? -15.906 16.422 3.996 1 96.25 128 ALA B O 1
ATOM 2293 N N . GLY B 1 129 ? -16.906 14.469 3.545 1 93.94 129 GLY B N 1
ATOM 2294 C CA . GLY B 1 129 ? -18.188 14.953 4.039 1 93.94 129 GLY B CA 1
ATOM 2295 C C . GLY B 1 129 ? -18.141 15.359 5.5 1 93.94 129 GLY B C 1
ATOM 2296 O O . GLY B 1 129 ? -18.719 16.375 5.879 1 93.94 129 GLY B O 1
ATOM 2297 N N . ARG B 1 130 ? -17.453 14.625 6.34 1 91.25 130 ARG B N 1
ATOM 2298 C CA . ARG B 1 130 ? -17.312 14.953 7.754 1 91.25 130 ARG B CA 1
ATOM 2299 C C . ARG B 1 130 ? -16.5 16.234 7.934 1 91.25 130 ARG B C 1
ATOM 2301 O O . ARG B 1 130 ? -16.812 17.062 8.805 1 91.25 130 ARG B O 1
ATOM 2308 N N . PHE B 1 131 ? -15.477 16.375 7.145 1 93.88 131 PHE B N 1
ATOM 2309 C CA . PHE B 1 131 ? -14.664 17.578 7.227 1 93.88 131 PHE B CA 1
ATOM 2310 C C . PHE B 1 131 ? -15.461 18.797 6.789 1 93.88 131 PHE B C 1
ATOM 2312 O O . PHE B 1 131 ? -15.367 19.859 7.41 1 93.88 131 PHE B O 1
ATOM 2319 N N . ARG B 1 132 ? -16.266 18.641 5.77 1 96.06 132 ARG B N 1
ATOM 2320 C CA . ARG B 1 132 ? -17.109 19.75 5.324 1 96.06 132 ARG B CA 1
ATOM 2321 C C . ARG B 1 132 ? -18.109 20.141 6.402 1 96.06 132 ARG B C 1
ATOM 2323 O O . ARG B 1 132 ? -18.375 21.328 6.605 1 96.06 132 ARG B O 1
ATOM 2330 N N . ALA B 1 133 ? -18.594 19.188 7.07 1 92.75 133 ALA B N 1
ATOM 2331 C CA . ALA B 1 133 ? -19.547 19.453 8.148 1 92.75 133 ALA B CA 1
ATOM 2332 C C . ALA B 1 133 ? -18.875 20.219 9.289 1 92.75 133 ALA B C 1
ATOM 2334 O O . ALA B 1 133 ? -19.562 20.875 10.086 1 92.75 133 ALA B O 1
ATOM 2335 N N . GLN B 1 134 ? -17.578 20.172 9.344 1 92.88 134 GLN B N 1
ATOM 2336 C CA . GLN B 1 134 ? -16.828 20.891 10.367 1 92.88 134 GLN B CA 1
ATOM 2337 C C . GLN B 1 134 ? -16.328 22.234 9.844 1 92.88 134 GLN B C 1
ATOM 2339 O O . GLN B 1 134 ? -15.484 22.875 10.477 1 92.88 134 GLN B O 1
ATOM 2344 N N . GLY B 1 135 ? -16.719 22.562 8.594 1 94.88 135 GLY B N 1
ATOM 2345 C CA . GLY B 1 135 ? -16.438 23.891 8.07 1 94.88 135 GLY B CA 1
ATOM 2346 C C . GLY B 1 135 ? -15.234 23.922 7.137 1 94.88 135 GLY B C 1
ATOM 2347 O O . GLY B 1 135 ? -14.789 25 6.734 1 94.88 135 GLY B O 1
ATOM 2348 N N . VAL B 1 136 ? -14.766 22.797 6.785 1 96.94 136 VAL B N 1
ATOM 2349 C CA . VAL B 1 136 ? -13.625 22.75 5.879 1 96.94 136 VAL B CA 1
ATOM 2350 C C . VAL B 1 136 ? -14.094 22.953 4.441 1 96.94 136 VAL B C 1
ATOM 2352 O O . VAL B 1 136 ? -15.102 22.375 4.02 1 96.94 136 VAL B O 1
ATOM 2355 N N . GLY B 1 137 ? -13.367 23.828 3.678 1 97.62 137 GLY B N 1
ATOM 2356 C CA . GLY B 1 137 ? -13.695 24.062 2.279 1 97.62 137 GLY B CA 1
ATOM 2357 C C . GLY B 1 137 ? -13.633 22.797 1.434 1 97.62 137 GLY B C 1
ATOM 2358 O O . GLY B 1 137 ? -12.906 21.859 1.761 1 97.62 137 GLY B O 1
ATOM 2359 N N . ASP B 1 138 ? -14.273 22.656 0.333 1 97.75 138 ASP B N 1
ATOM 2360 C CA . ASP B 1 138 ? -14.492 21.469 -0.481 1 97.75 138 ASP B CA 1
ATOM 2361 C C . ASP B 1 138 ? -13.164 20.859 -0.929 1 97.75 138 ASP B C 1
ATOM 2363 O O . ASP B 1 138 ? -12.891 19.688 -0.656 1 97.75 138 ASP B O 1
ATOM 2367 N N . ASP B 1 139 ? -12.32 21.672 -1.498 1 98.06 139 ASP B N 1
ATOM 2368 C CA . ASP B 1 139 ? -11.062 21.172 -2.031 1 98.06 139 ASP B CA 1
ATOM 2369 C C . ASP B 1 139 ? -10.156 20.656 -0.912 1 98.06 139 ASP B C 1
ATOM 2371 O O . ASP B 1 139 ? -9.523 19.609 -1.047 1 98.06 139 ASP B O 1
ATOM 2375 N N . THR B 1 140 ? -10.188 21.438 0.166 1 98.31 140 THR B N 1
ATOM 2376 C CA . THR B 1 140 ? -9.367 21.047 1.313 1 98.31 140 THR B CA 1
ATOM 2377 C C . THR B 1 140 ? -9.906 19.766 1.954 1 98.31 140 THR B C 1
ATOM 2379 O O . THR B 1 140 ? -9.141 18.891 2.35 1 98.31 140 THR B O 1
ATOM 2382 N N . ALA B 1 141 ? -11.25 19.656 2.014 1 97.81 141 ALA B N 1
ATOM 2383 C CA . ALA B 1 141 ? -11.875 18.469 2.596 1 97.81 141 ALA B CA 1
ATOM 2384 C C . ALA B 1 141 ? -11.516 17.219 1.802 1 97.81 141 ALA B C 1
ATOM 2386 O O . ALA B 1 141 ? -11.211 16.172 2.383 1 97.81 141 ALA B O 1
ATOM 2387 N N . GLU B 1 142 ? -11.523 17.328 0.5 1 98.56 142 GLU B N 1
ATOM 2388 C CA . GLU B 1 142 ? -11.18 16.203 -0.369 1 98.56 142 GLU B CA 1
ATOM 2389 C C . GLU B 1 142 ? -9.711 15.82 -0.219 1 98.56 142 GLU B C 1
ATOM 2391 O O . GLU B 1 142 ? -9.383 14.633 -0.104 1 98.56 142 GLU B O 1
ATOM 2396 N N . SER B 1 143 ? -8.859 16.859 -0.166 1 98.81 143 SER B N 1
ATOM 2397 C CA . SER B 1 143 ? -7.43 16.594 -0.039 1 98.81 143 SER B CA 1
ATOM 2398 C C . SER B 1 143 ? -7.094 16 1.322 1 98.81 143 SER B C 1
ATOM 2400 O O . SER B 1 143 ? -6.277 15.078 1.417 1 98.81 143 SER B O 1
ATOM 2402 N N . LEU B 1 144 ? -7.746 16.5 2.326 1 97.94 144 LEU B N 1
ATOM 2403 C CA . LEU B 1 144 ? -7.535 15.992 3.678 1 97.94 144 LEU B CA 1
ATOM 2404 C C . LEU B 1 144 ? -7.992 14.547 3.787 1 97.94 144 LEU B C 1
ATOM 2406 O O . LEU B 1 144 ? -7.285 13.711 4.355 1 97.94 144 LEU B O 1
ATOM 2410 N N . ALA B 1 145 ? -9.172 14.219 3.225 1 97.44 145 ALA B N 1
ATOM 2411 C CA . ALA B 1 145 ? -9.711 12.859 3.254 1 97.44 145 ALA B CA 1
ATOM 2412 C C . ALA B 1 145 ? -8.789 11.883 2.529 1 97.44 145 ALA B C 1
ATOM 2414 O O . ALA B 1 145 ? -8.484 10.805 3.049 1 97.44 145 ALA B O 1
ATOM 2415 N N . THR B 1 146 ? -8.32 12.312 1.372 1 98.81 146 THR B N 1
ATOM 2416 C CA . THR B 1 146 ? -7.41 11.484 0.591 1 98.81 146 THR B CA 1
ATOM 2417 C C . THR B 1 146 ? -6.113 11.227 1.357 1 98.81 146 THR B C 1
ATOM 2419 O O . THR B 1 146 ? -5.625 10.094 1.401 1 98.81 146 THR B O 1
ATOM 2422 N N . THR B 1 147 ? -5.613 12.258 1.993 1 98.81 147 THR B N 1
ATOM 2423 C CA . THR B 1 147 ? -4.355 12.164 2.729 1 98.81 147 THR B CA 1
ATOM 2424 C C . THR B 1 147 ? -4.5 11.219 3.92 1 98.81 147 THR B C 1
ATOM 2426 O O . THR B 1 147 ? -3.607 10.406 4.188 1 98.81 147 THR B O 1
ATOM 2429 N N . VAL B 1 148 ? -5.629 11.266 4.594 1 97.81 148 VAL B N 1
ATOM 2430 C CA . VAL B 1 148 ? -5.855 10.406 5.75 1 97.81 148 VAL B CA 1
ATOM 2431 C C . VAL B 1 148 ? -5.914 8.945 5.312 1 97.81 148 VAL B C 1
ATOM 2433 O O . VAL B 1 148 ? -5.223 8.094 5.875 1 97.81 148 VAL B O 1
ATOM 2436 N N . VAL B 1 149 ? -6.648 8.633 4.262 1 98.12 149 VAL B N 1
ATOM 2437 C CA . VAL B 1 149 ? -6.762 7.258 3.777 1 98.12 149 VAL B CA 1
ATOM 2438 C C . VAL B 1 149 ? -5.398 6.762 3.303 1 98.12 149 VAL B C 1
ATOM 2440 O O . VAL B 1 149 ? -4.969 5.664 3.668 1 98.12 149 VAL B O 1
ATOM 2443 N N . ALA B 1 150 ? -4.688 7.605 2.553 1 98.88 150 ALA B N 1
ATOM 2444 C CA . ALA B 1 150 ? -3.381 7.246 2.014 1 98.88 150 ALA B CA 1
ATOM 2445 C C . ALA B 1 150 ? -2.381 6.969 3.135 1 98.88 150 ALA B C 1
ATOM 2447 O O . ALA B 1 150 ? -1.698 5.945 3.129 1 98.88 150 ALA B O 1
ATOM 2448 N N . ALA B 1 151 ? -2.352 7.875 4.113 1 98.75 151 ALA B N 1
ATOM 2449 C CA . ALA B 1 151 ? -1.359 7.77 5.18 1 98.75 151 ALA B CA 1
ATOM 2450 C C . ALA B 1 151 ? -1.629 6.555 6.062 1 98.75 151 ALA B C 1
ATOM 2452 O O . ALA B 1 151 ? -0.696 5.871 6.492 1 98.75 151 ALA B O 1
ATOM 2453 N N . VAL B 1 152 ? -2.895 6.242 6.32 1 98.25 152 VAL B N 1
ATOM 2454 C CA . VAL B 1 152 ? -3.229 5.09 7.152 1 98.25 152 VAL B CA 1
ATOM 2455 C C . VAL B 1 152 ? -2.871 3.799 6.414 1 98.25 152 VAL B C 1
ATOM 2457 O O . VAL B 1 152 ? -2.227 2.912 6.98 1 98.25 152 VAL B O 1
ATOM 2460 N N . GLU B 1 153 ? -3.248 3.689 5.164 1 98.62 153 GLU B N 1
ATOM 2461 C CA . GLU B 1 153 ? -2.906 2.5 4.391 1 98.62 153 GLU B CA 1
ATOM 2462 C C . GLU B 1 153 ? -1.395 2.34 4.266 1 98.62 153 GLU B C 1
ATOM 2464 O O . GLU B 1 153 ? -0.871 1.23 4.395 1 98.62 153 GLU B O 1
ATOM 2469 N N . GLY B 1 154 ? -0.691 3.502 4.027 1 98.88 154 GLY B N 1
ATOM 2470 C CA . GLY B 1 154 ? 0.762 3.451 3.988 1 98.88 154 GLY B CA 1
ATOM 2471 C C . GLY B 1 154 ? 1.379 3.037 5.312 1 98.88 154 GLY B C 1
ATOM 2472 O O . GLY B 1 154 ? 2.34 2.264 5.34 1 98.88 154 GLY B O 1
ATOM 2473 N N . ALA B 1 155 ? 0.854 3.5 6.398 1 98.94 155 ALA B N 1
ATOM 2474 C CA . ALA B 1 155 ? 1.359 3.143 7.719 1 98.94 155 ALA B CA 1
ATOM 2475 C C . ALA B 1 155 ? 1.162 1.655 8 1 98.94 155 ALA B C 1
ATOM 2477 O O . ALA B 1 155 ? 2.027 1.009 8.594 1 98.94 155 ALA B O 1
ATOM 2478 N N . VAL B 1 156 ? 0.04 1.113 7.582 1 98.88 156 VAL B N 1
ATOM 2479 C CA . VAL B 1 156 ? -0.212 -0.313 7.762 1 98.88 156 VAL B CA 1
ATOM 2480 C C . VAL B 1 156 ? 0.833 -1.123 7 1 98.88 156 VAL B C 1
ATOM 2482 O O . VAL B 1 156 ? 1.371 -2.102 7.523 1 98.88 156 VAL B O 1
ATOM 2485 N N . ILE B 1 157 ? 1.162 -0.701 5.828 1 98.94 157 ILE B N 1
ATOM 2486 C CA . ILE B 1 157 ? 2.172 -1.382 5.027 1 98.94 157 ILE B CA 1
ATOM 2487 C C . ILE B 1 157 ? 3.527 -1.301 5.723 1 98.94 157 ILE B C 1
ATOM 2489 O O . ILE B 1 157 ? 4.254 -2.295 5.801 1 98.94 157 ILE B O 1
ATOM 2493 N N . LEU B 1 158 ? 3.875 -0.126 6.242 1 98.94 158 LEU B N 1
ATOM 2494 C CA . LEU B 1 158 ? 5.125 0.021 6.977 1 98.94 158 LEU B CA 1
ATOM 2495 C C . LEU B 1 158 ? 5.141 -0.878 8.211 1 98.94 158 LEU B C 1
ATOM 2497 O O . LEU B 1 158 ? 6.188 -1.42 8.578 1 98.94 158 LEU B O 1
ATOM 2501 N N . CYS B 1 159 ? 4.035 -1.027 8.867 1 98.94 159 CYS B N 1
ATOM 2502 C CA . CYS B 1 159 ? 3.936 -1.903 10.031 1 98.94 159 CYS B CA 1
ATOM 2503 C C . CYS B 1 159 ? 4.23 -3.35 9.656 1 98.94 159 CYS B C 1
ATOM 2505 O O . CYS B 1 159 ? 4.973 -4.039 10.352 1 98.94 159 CYS B O 1
ATOM 2507 N N . LEU B 1 160 ? 3.615 -3.781 8.57 1 98.88 160 LEU B N 1
ATOM 2508 C CA . LEU B 1 160 ? 3.855 -5.137 8.094 1 98.88 160 LEU B CA 1
ATOM 2509 C C . LEU B 1 160 ? 5.34 -5.363 7.816 1 98.88 160 LEU B C 1
ATOM 2511 O O . LEU B 1 160 ? 5.918 -6.348 8.273 1 98.88 160 LEU B O 1
ATOM 2515 N N . ALA B 1 161 ? 5.906 -4.422 7.133 1 98.81 161 ALA B N 1
ATOM 2516 C CA . ALA B 1 161 ? 7.305 -4.539 6.723 1 98.81 161 ALA B CA 1
ATOM 2517 C C . ALA B 1 161 ? 8.234 -4.559 7.938 1 98.81 161 ALA B C 1
ATOM 2519 O O . ALA B 1 161 ? 9.18 -5.34 7.984 1 98.81 161 ALA B O 1
ATOM 2520 N N . ALA B 1 162 ? 7.938 -3.732 8.914 1 98.69 162 ALA B N 1
ATOM 2521 C CA . ALA B 1 162 ? 8.797 -3.562 10.078 1 98.69 162 ALA B CA 1
ATOM 2522 C C . ALA B 1 162 ? 8.438 -4.559 11.172 1 98.69 162 ALA B C 1
ATOM 2524 O O . ALA B 1 162 ? 9.172 -4.699 12.156 1 98.69 162 ALA B O 1
ATOM 2525 N N . ARG B 1 163 ? 7.277 -5.195 11.07 1 98.62 163 ARG B N 1
ATOM 2526 C CA . ARG B 1 163 ? 6.711 -6.047 12.109 1 98.62 163 ARG B CA 1
ATOM 2527 C C . ARG B 1 163 ? 6.617 -5.301 13.438 1 98.62 163 ARG B C 1
ATOM 2529 O O . ARG B 1 163 ? 7.094 -5.789 14.461 1 98.62 163 ARG B O 1
ATOM 2536 N N . SER B 1 164 ? 6.055 -4.168 13.383 1 98.88 164 SER B N 1
ATOM 2537 C CA . SER B 1 164 ? 5.863 -3.248 14.492 1 98.88 164 SER B CA 1
ATOM 2538 C C . SER B 1 164 ? 4.684 -2.314 14.25 1 98.88 164 SER B C 1
ATOM 2540 O O . SER B 1 164 ? 4.387 -1.972 13.102 1 98.88 164 SER B O 1
ATOM 2542 N N . THR B 1 165 ? 4.031 -1.854 15.32 1 98.88 165 THR B N 1
ATOM 2543 C CA . THR B 1 165 ? 2.926 -0.915 15.148 1 98.88 165 THR B CA 1
ATOM 2544 C C . THR B 1 165 ? 3.432 0.525 15.195 1 98.88 165 THR B C 1
ATOM 2546 O O . THR B 1 165 ? 2.645 1.468 15.086 1 98.88 165 THR B O 1
ATOM 2549 N N . ASP B 1 166 ? 4.746 0.771 15.266 1 98.81 166 ASP B N 1
ATOM 2550 C CA . ASP B 1 166 ? 5.352 2.09 15.422 1 98.81 166 ASP B CA 1
ATOM 2551 C C . ASP B 1 166 ? 4.91 3.033 14.305 1 98.81 166 ASP B C 1
ATOM 2553 O O . ASP B 1 166 ? 4.613 4.203 14.555 1 98.81 166 ASP B O 1
ATOM 2557 N N . PRO B 1 167 ? 4.809 2.539 13.062 1 98.94 167 PRO B N 1
ATOM 2558 C CA . PRO B 1 167 ? 4.426 3.477 12.008 1 98.94 167 PRO B CA 1
ATOM 2559 C C . PRO B 1 167 ? 3.037 4.074 12.227 1 98.94 167 PRO B C 1
ATOM 2561 O O . PRO B 1 167 ? 2.832 5.27 11.992 1 98.94 167 PRO B O 1
ATOM 2564 N N . LEU B 1 168 ? 2.125 3.232 12.703 1 98.88 168 LEU B N 1
ATOM 2565 C CA . LEU B 1 168 ? 0.807 3.771 13.016 1 98.88 168 LEU B CA 1
ATOM 2566 C C . LEU B 1 168 ? 0.879 4.734 14.195 1 98.88 168 LEU B C 1
ATOM 2568 O O . LEU B 1 168 ? 0.242 5.789 14.188 1 98.88 168 LEU B O 1
ATOM 2572 N N . ASP B 1 169 ? 1.687 4.41 15.195 1 98.81 169 ASP B N 1
ATOM 2573 C CA . ASP B 1 169 ? 1.83 5.246 16.375 1 98.81 169 ASP B CA 1
ATOM 2574 C C . ASP B 1 169 ? 2.438 6.602 16.031 1 98.81 169 ASP B C 1
ATOM 2576 O O . ASP B 1 169 ? 2.125 7.613 16.656 1 98.81 169 ASP B O 1
ATOM 2580 N N . ARG B 1 170 ? 3.246 6.629 15.055 1 98.81 170 ARG B N 1
ATOM 2581 C CA . ARG B 1 170 ? 3.904 7.859 14.633 1 98.81 170 ARG B CA 1
ATOM 2582 C C . ARG B 1 170 ? 3.018 8.656 13.68 1 98.81 170 ARG B C 1
ATOM 2584 O O . ARG B 1 170 ? 3.006 9.891 13.727 1 98.81 170 ARG B O 1
ATOM 2591 N N . THR B 1 171 ? 2.232 8.016 12.844 1 98.81 171 THR B N 1
ATOM 2592 C CA . THR B 1 171 ? 1.473 8.656 11.773 1 98.81 171 THR B CA 1
ATOM 2593 C C . THR B 1 171 ? 0.183 9.266 12.312 1 98.81 171 THR B C 1
ATOM 2595 O O . THR B 1 171 ? -0.2 10.367 11.922 1 98.81 171 THR B O 1
ATOM 2598 N N . VAL B 1 172 ? -0.442 8.617 13.305 1 98.25 172 VAL B N 1
ATOM 2599 C CA . V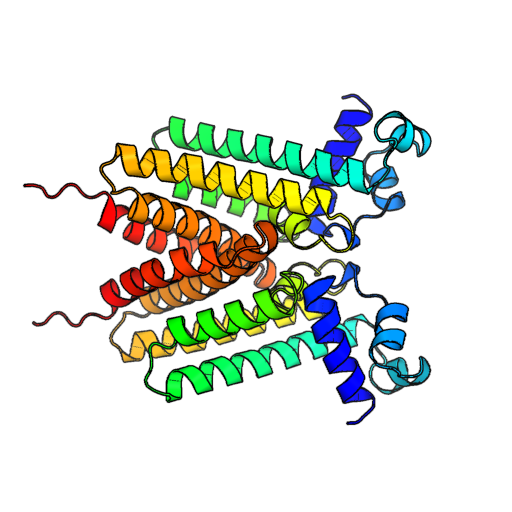AL B 1 172 ? -1.785 8.984 13.742 1 98.25 172 VAL B CA 1
ATOM 2600 C C . VAL B 1 172 ? -1.756 10.359 14.414 1 98.25 172 VAL B C 1
ATOM 2602 O O . VAL B 1 172 ? -2.547 11.234 14.07 1 98.25 172 VAL B O 1
ATOM 2605 N N . PRO B 1 173 ? -0.801 10.664 15.289 1 97.81 173 PRO B N 1
ATOM 2606 C CA . PRO B 1 173 ? -0.775 12.008 15.875 1 97.81 173 PRO B CA 1
ATOM 2607 C C . PRO B 1 173 ? -0.506 13.094 14.836 1 97.81 173 PRO B C 1
ATOM 2609 O O . PRO B 1 173 ? -1.032 14.203 14.953 1 97.81 173 PRO B O 1
ATOM 2612 N N . MET B 1 174 ? 0.294 12.812 13.812 1 98.31 174 MET B N 1
ATOM 2613 C CA . MET B 1 174 ? 0.566 13.789 12.758 1 98.31 174 MET B CA 1
ATOM 2614 C C . MET B 1 174 ? -0.697 14.094 11.961 1 98.31 174 MET B C 1
ATOM 2616 O O . MET B 1 174 ? -0.956 15.25 11.617 1 98.31 174 MET B O 1
ATOM 2620 N N . LEU B 1 175 ? -1.451 13.039 11.688 1 97.81 175 LEU B N 1
ATOM 2621 C CA . LEU B 1 175 ? -2.701 13.234 10.961 1 97.81 175 LEU B CA 1
ATOM 2622 C C . LEU B 1 175 ? -3.699 14.031 11.789 1 97.81 175 LEU B C 1
ATOM 2624 O O . LEU B 1 175 ? -4.426 14.875 11.258 1 97.81 175 LEU B O 1
ATOM 2628 N N . GLN B 1 176 ? -3.723 13.719 13.055 1 96.06 176 GLN B N 1
ATOM 2629 C CA . GLN B 1 176 ? -4.605 14.477 13.938 1 96.06 176 GLN B CA 1
ATOM 2630 C C . GLN B 1 176 ? -4.246 15.961 13.938 1 96.06 176 GLN B C 1
ATOM 2632 O O . GLN B 1 176 ? -5.129 16.812 13.945 1 96.06 176 GLN B O 1
ATOM 2637 N N . GLN B 1 177 ? -2.939 16.266 13.938 1 96.19 177 GLN B N 1
ATOM 2638 C CA . GLN B 1 177 ? -2.492 17.656 13.867 1 96.19 177 GLN B CA 1
ATOM 2639 C C . GLN B 1 177 ? -2.916 18.297 12.555 1 96.19 177 GLN B C 1
ATOM 2641 O O . GLN B 1 177 ? -3.387 19.438 12.547 1 96.19 177 GLN B O 1
ATOM 2646 N N . LEU B 1 178 ? -2.758 17.594 11.477 1 97.06 178 LEU B N 1
ATOM 2647 C CA . LEU B 1 178 ? -3.139 18.109 10.164 1 97.06 178 LEU B CA 1
ATOM 2648 C C . LEU B 1 178 ? -4.633 18.406 10.109 1 97.06 178 LEU B C 1
ATOM 2650 O O . LEU B 1 178 ? -5.047 19.453 9.617 1 97.06 178 LEU B O 1
ATOM 2654 N N . ILE B 1 179 ? -5.426 17.469 10.617 1 95.38 179 ILE B N 1
ATOM 2655 C CA . ILE B 1 179 ? -6.875 17.609 10.641 1 95.38 179 ILE B CA 1
ATOM 2656 C C . ILE B 1 179 ? -7.254 18.828 11.492 1 95.38 179 ILE B C 1
ATOM 2658 O O . ILE B 1 179 ? -8.078 19.641 11.086 1 95.38 179 ILE B O 1
ATOM 2662 N N . ALA B 1 180 ? -6.625 18.969 12.664 1 93.88 180 ALA B N 1
ATOM 2663 C CA . ALA B 1 180 ? -6.934 20.062 13.594 1 93.88 180 ALA B CA 1
ATOM 2664 C C . ALA B 1 180 ? -6.637 21.406 12.961 1 93.88 180 ALA B C 1
ATOM 2666 O O . ALA B 1 180 ? -7.344 22.391 13.219 1 93.88 180 ALA B O 1
ATOM 2667 N N . GLN B 1 181 ? -5.641 21.469 12.172 1 94.06 181 GLN B N 1
ATOM 2668 C CA . GLN B 1 181 ? -5.266 22.703 11.5 1 94.06 181 GLN B CA 1
ATOM 2669 C C . GLN B 1 181 ? -6.383 23.203 10.586 1 94.06 181 GLN B C 1
ATOM 2671 O O . GLN B 1 181 ? -6.516 24.406 10.344 1 94.06 181 GLN B O 1
ATOM 2676 N N . HIS B 1 182 ? -7.227 22.297 10.125 1 94.81 182 HIS B N 1
ATOM 2677 C CA . HIS B 1 182 ? -8.219 22.688 9.125 1 94.81 182 HIS B CA 1
ATOM 2678 C C . HIS B 1 182 ? -9.625 22.703 9.727 1 94.81 182 HIS B C 1
ATOM 2680 O O . HIS B 1 182 ? -10.555 23.234 9.117 1 94.81 182 HIS B O 1
ATOM 2686 N N . THR B 1 183 ? -9.742 22.125 10.859 1 90 183 THR B N 1
ATOM 2687 C CA . THR B 1 183 ? -11.078 22.062 11.445 1 90 183 THR B CA 1
ATOM 2688 C C . THR B 1 183 ? -11.195 23.047 12.609 1 90 183 THR B C 1
ATOM 2690 O O . THR B 1 183 ? -12.297 23.297 13.109 1 90 183 THR B O 1
ATOM 2693 N N . SER B 1 184 ? -10.008 23.375 13.18 1 76.25 184 SER B N 1
ATOM 2694 C CA . SER B 1 184 ? -10.062 24.328 14.281 1 76.25 184 SER B CA 1
ATOM 2695 C C . SER B 1 184 ? -10.641 25.672 13.836 1 76.25 184 SER B C 1
ATOM 2697 O O . SER B 1 184 ? -10.305 26.156 12.758 1 76.25 184 SER B O 1
ATOM 2699 N N . ARG B 1 185 ? -12.031 26.047 14.109 1 59.69 185 ARG B N 1
ATOM 2700 C CA . ARG B 1 185 ? -12.797 27.281 13.961 1 59.69 185 ARG B CA 1
ATOM 2701 C C . ARG B 1 185 ? -11.953 28.5 14.367 1 59.69 185 ARG B C 1
ATOM 2703 O O . ARG B 1 185 ? -11.336 28.5 15.43 1 59.69 185 ARG B O 1
ATOM 2710 N N . PRO B 1 186 ? -11.523 29.391 13.422 1 47.91 186 PRO B N 1
ATOM 2711 C CA . PRO B 1 186 ? -11.086 30.688 13.953 1 47.91 186 PRO B CA 1
ATOM 2712 C C . PRO B 1 186 ? -11.961 31.172 15.102 1 47.91 186 PRO B C 1
ATOM 2714 O O . PRO B 1 186 ? -13.188 31.031 15.062 1 47.91 186 PRO B O 1
ATOM 2717 N N . SER B 1 187 ? -11.539 30.875 16.359 1 40.25 187 SER B N 1
ATOM 2718 C CA . SER B 1 187 ? -12.227 31.719 17.328 1 40.25 187 SER B CA 1
ATOM 2719 C C . SER B 1 187 ? -12.391 33.156 16.797 1 40.25 187 SER B C 1
ATOM 2721 O O . SER B 1 187 ? -11.43 33.906 16.75 1 40.25 187 SER B O 1
ATOM 2723 N N . GLY B 1 188 ? -12.703 33.312 15.523 1 33.97 188 GLY B N 1
ATOM 2724 C CA . GLY B 1 188 ? -13.219 34.688 15.406 1 33.97 188 GLY B CA 1
ATOM 2725 C C . GLY B 1 188 ? -14.578 34.844 16.062 1 33.97 188 GLY B C 1
ATOM 2726 O O . GLY B 1 188 ? -15.312 33.875 16.25 1 33.97 188 GLY B O 1
#